Protein AF-A0A3Q9JKU3-F1 (afdb_monomer_lite)

Structure (mmCIF, N/CA/C/O backbone):
data_AF-A0A3Q9JKU3-F1
#
_entry.id   AF-A0A3Q9JKU3-F1
#
loop_
_atom_site.group_PDB
_atom_site.id
_atom_site.type_symbol
_atom_site.label_atom_id
_atom_site.label_alt_id
_atom_site.label_comp_id
_atom_site.label_asym_id
_atom_site.label_entity_id
_atom_site.label_seq_id
_atom_site.pdbx_PDB_ins_code
_atom_site.Cartn_x
_atom_site.Cartn_y
_atom_site.Cartn_z
_atom_site.occupancy
_atom_site.B_iso_or_equiv
_atom_site.auth_seq_id
_atom_site.auth_comp_id
_atom_site.auth_asym_id
_atom_site.auth_atom_id
_atom_site.pdbx_PDB_model_num
ATOM 1 N N . MET A 1 1 ? 17.609 -20.397 38.110 1.00 30.58 1 MET A N 1
ATOM 2 C CA . MET A 1 1 ? 17.692 -21.035 36.778 1.00 30.58 1 MET A CA 1
ATOM 3 C C . MET A 1 1 ? 17.263 -19.993 35.767 1.00 30.58 1 MET A C 1
ATOM 5 O O . MET A 1 1 ? 16.175 -19.460 35.922 1.00 30.58 1 MET A O 1
ATOM 9 N N . PHE A 1 2 ? 18.148 -19.610 34.848 1.00 27.59 2 PHE A N 1
ATOM 10 C CA . PHE A 1 2 ? 17.877 -18.566 33.860 1.00 27.59 2 PHE A CA 1
ATOM 11 C C . PHE A 1 2 ? 16.749 -19.018 32.924 1.00 27.59 2 PHE A C 1
ATOM 13 O O . PHE A 1 2 ? 16.854 -20.069 32.296 1.00 27.59 2 PHE A O 1
ATOM 20 N N . ASN A 1 3 ? 15.663 -18.245 32.876 1.00 34.12 3 ASN A N 1
ATOM 21 C CA . ASN A 1 3 ? 14.631 -18.395 31.858 1.00 34.12 3 ASN A CA 1
ATOM 22 C C . ASN A 1 3 ? 15.246 -18.028 30.503 1.00 34.12 3 ASN A C 1
ATOM 24 O O . ASN A 1 3 ? 15.846 -16.962 30.369 1.00 34.12 3 ASN A O 1
ATOM 28 N N . ASN A 1 4 ? 15.103 -18.912 29.514 1.00 36.69 4 ASN A N 1
ATOM 29 C CA . ASN A 1 4 ? 15.424 -18.619 28.119 1.00 36.69 4 ASN A CA 1
ATOM 30 C C . ASN A 1 4 ? 14.407 -17.605 27.581 1.00 36.69 4 ASN A C 1
ATOM 32 O O . ASN A 1 4 ? 13.416 -17.968 26.954 1.00 36.69 4 ASN A O 1
ATOM 36 N N . THR A 1 5 ? 14.642 -16.334 27.878 1.00 43.50 5 THR A N 1
ATOM 37 C CA . THR A 1 5 ? 13.949 -15.209 27.268 1.00 43.50 5 THR A CA 1
ATOM 38 C C . THR A 1 5 ? 14.733 -14.806 26.023 1.00 43.50 5 THR A C 1
ATOM 40 O O . THR A 1 5 ? 15.776 -14.161 26.129 1.00 43.50 5 THR A O 1
ATOM 43 N N . SER A 1 6 ? 14.254 -15.179 24.840 1.00 46.56 6 SER A N 1
ATOM 44 C CA . SER A 1 6 ? 14.758 -14.594 23.597 1.00 46.56 6 SER A CA 1
ATOM 45 C C . SER A 1 6 ? 14.156 -13.198 23.461 1.00 46.56 6 SER A C 1
ATOM 47 O O . SER A 1 6 ? 12.953 -13.056 23.263 1.00 46.56 6 SER A O 1
ATOM 49 N N . VAL A 1 7 ? 14.981 -12.163 23.623 1.00 47.22 7 VAL A N 1
ATOM 50 C CA . VAL A 1 7 ? 14.608 -10.780 23.312 1.00 47.22 7 VAL A CA 1
ATOM 51 C C . VAL A 1 7 ? 15.251 -10.439 21.979 1.00 47.22 7 VAL A C 1
ATOM 53 O O . VAL A 1 7 ? 16.469 -10.266 21.912 1.00 47.22 7 VAL A O 1
ATOM 56 N N . LEU A 1 8 ? 14.451 -10.361 20.916 1.00 47.06 8 LEU A N 1
ATOM 57 C CA . LEU A 1 8 ? 14.923 -9.783 19.663 1.00 47.06 8 LEU A CA 1
ATOM 58 C C . LEU A 1 8 ? 14.717 -8.271 19.743 1.00 47.06 8 LEU A C 1
ATOM 60 O O . LEU A 1 8 ? 13.589 -7.796 19.892 1.00 47.06 8 LEU A O 1
ATOM 64 N N . LEU A 1 9 ? 15.826 -7.536 19.687 1.00 46.78 9 LEU A N 1
ATOM 65 C CA . LEU A 1 9 ? 15.836 -6.083 19.629 1.00 46.78 9 LEU A CA 1
ATOM 66 C C . LEU A 1 9 ? 16.013 -5.665 18.174 1.00 46.78 9 LEU A C 1
ATOM 68 O O . LEU A 1 9 ? 17.103 -5.806 17.620 1.00 46.78 9 LEU A O 1
ATOM 72 N N . LEU A 1 10 ? 14.958 -5.130 17.572 1.00 55.28 10 LEU A N 1
ATOM 73 C CA . LEU A 1 10 ? 15.054 -4.473 16.274 1.00 55.28 10 LEU A CA 1
ATOM 74 C C . LEU A 1 10 ? 14.907 -2.972 16.504 1.00 55.28 10 LEU A C 1
ATOM 76 O O . LEU A 1 10 ? 13.867 -2.500 16.961 1.00 55.28 10 LEU A O 1
ATOM 80 N N . SER A 1 11 ? 15.974 -2.218 16.249 1.00 47.31 11 SER A N 1
ATOM 81 C CA . SER A 1 11 ? 15.947 -0.761 16.308 1.00 47.31 11 SER A CA 1
ATOM 82 C C . SER A 1 11 ? 15.933 -0.194 14.895 1.00 47.31 11 SER A C 1
ATOM 84 O O . SER A 1 11 ? 16.812 -0.458 14.078 1.00 47.31 11 SER A O 1
ATOM 86 N N . PHE A 1 12 ? 14.917 0.612 14.616 1.00 59.00 12 PHE A N 1
ATOM 87 C CA . PHE A 1 12 ? 14.743 1.306 13.354 1.00 59.00 12 PHE A CA 1
ATOM 88 C C . PHE A 1 12 ? 14.827 2.803 13.603 1.00 59.00 12 PHE A C 1
ATOM 90 O O . PHE A 1 12 ? 14.150 3.361 14.471 1.00 59.00 12 PHE A O 1
ATOM 97 N N . ARG A 1 13 ? 15.686 3.481 12.847 1.00 49.84 13 ARG A N 1
ATOM 98 C CA . ARG A 1 13 ? 15.764 4.936 12.889 1.00 49.84 13 ARG A CA 1
ATOM 99 C C . ARG A 1 13 ? 14.718 5.495 11.929 1.00 49.84 13 ARG A C 1
ATOM 101 O O . ARG A 1 13 ? 14.923 5.456 10.729 1.00 49.84 13 ARG A O 1
ATOM 108 N N . TYR A 1 14 ? 13.629 6.013 12.487 1.00 50.50 14 TYR A N 1
ATOM 109 C CA . TYR A 1 14 ? 12.498 6.579 11.751 1.00 50.50 14 TYR A CA 1
ATOM 110 C C . TYR A 1 14 ? 12.814 7.938 11.114 1.00 50.50 14 TYR A C 1
ATOM 112 O O . TYR A 1 14 ? 12.297 8.287 10.066 1.00 50.50 14 TYR A O 1
ATOM 120 N N . SER A 1 15 ? 13.619 8.762 11.788 1.00 50.97 15 SER A N 1
ATOM 121 C CA . SER A 1 15 ? 14.123 10.025 11.240 1.00 50.97 15 SER A CA 1
ATOM 122 C C . SER A 1 15 ? 15.391 10.447 11.982 1.00 50.97 15 SER A C 1
ATOM 124 O O . SER A 1 15 ? 15.874 9.744 12.877 1.00 50.97 15 SER A O 1
ATOM 126 N N . LYS A 1 16 ? 15.930 11.646 11.697 1.00 58.94 16 LYS A N 1
ATOM 127 C CA . LYS A 1 16 ? 17.030 12.219 12.501 1.00 58.94 16 LYS A CA 1
ATOM 128 C C . LYS A 1 16 ? 16.742 12.168 14.007 1.00 58.94 16 LYS A C 1
ATOM 130 O O . LYS A 1 16 ? 17.687 11.988 14.773 1.00 58.94 16 LYS A O 1
ATOM 135 N N . ASN A 1 17 ? 15.464 12.263 14.382 1.00 54.47 17 ASN A N 1
ATOM 136 C CA . ASN A 1 17 ? 15.004 12.565 15.729 1.00 54.47 17 ASN A CA 1
ATOM 137 C C . ASN A 1 17 ? 14.038 11.527 16.324 1.00 54.47 17 ASN A C 1
ATOM 139 O O . ASN A 1 17 ? 13.620 11.707 17.461 1.00 54.47 17 ASN A O 1
ATOM 143 N N . LEU A 1 18 ? 13.650 10.474 15.603 1.00 49.00 18 LEU A N 1
ATOM 144 C CA . LEU A 1 18 ? 12.759 9.425 16.116 1.00 49.00 18 LEU A CA 1
ATOM 145 C C . LEU A 1 18 ? 13.405 8.060 15.871 1.00 49.00 18 LEU A C 1
ATOM 147 O O . LEU A 1 18 ? 13.869 7.782 14.766 1.00 4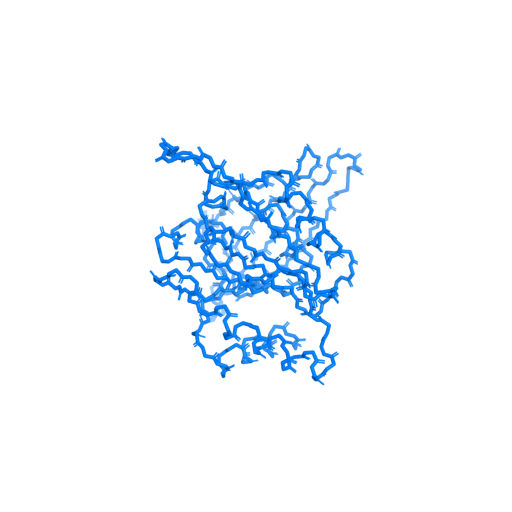9.00 18 LEU A O 1
ATOM 151 N N . VAL A 1 19 ? 13.446 7.223 16.904 1.00 57.12 19 VAL A N 1
ATOM 152 C CA . VAL A 1 19 ? 13.852 5.815 16.808 1.00 57.12 19 VAL A CA 1
ATOM 153 C C . VAL A 1 19 ? 12.694 4.969 17.306 1.00 57.12 19 VAL A C 1
ATOM 155 O O . VAL A 1 19 ? 12.181 5.208 18.398 1.00 57.12 19 VAL A O 1
ATOM 158 N N . ILE A 1 20 ? 12.289 3.992 16.504 1.00 56.75 20 ILE A N 1
ATOM 159 C CA . ILE A 1 20 ? 11.329 2.967 16.891 1.00 56.75 20 ILE A CA 1
ATOM 160 C C . ILE A 1 20 ? 12.136 1.736 17.285 1.00 56.75 20 ILE A C 1
ATOM 162 O O . ILE A 1 20 ? 12.949 1.231 16.516 1.00 56.75 20 ILE A O 1
ATOM 166 N N . ILE A 1 21 ? 11.946 1.279 18.512 1.00 56.84 21 ILE A N 1
ATOM 167 C CA . ILE A 1 21 ? 12.570 0.083 19.052 1.00 56.84 21 ILE A CA 1
ATOM 168 C C . ILE A 1 21 ? 11.465 -0.946 19.248 1.00 56.84 21 ILE A C 1
ATOM 170 O O . ILE A 1 21 ? 10.587 -0.769 20.093 1.00 56.84 21 ILE A O 1
ATOM 174 N N . LEU A 1 22 ? 11.511 -2.019 18.468 1.00 54.19 22 LEU A N 1
ATOM 175 C CA . LEU A 1 22 ? 10.676 -3.190 18.678 1.00 54.19 22 LEU A CA 1
ATOM 176 C C . LEU A 1 22 ? 11.380 -4.129 19.655 1.00 54.19 22 LEU A C 1
ATOM 178 O O . LEU A 1 22 ? 12.480 -4.622 19.394 1.00 54.19 22 LEU A O 1
ATOM 182 N N . PHE A 1 23 ? 10.721 -4.370 20.785 1.00 57.28 23 PHE A N 1
ATOM 183 C CA . PHE A 1 23 ? 11.047 -5.444 21.708 1.00 57.28 23 PHE A CA 1
ATOM 184 C C . PHE A 1 23 ? 10.067 -6.586 21.476 1.00 57.28 23 PHE A C 1
ATOM 186 O O . PHE A 1 23 ? 8.900 -6.502 21.859 1.00 57.28 23 PHE A O 1
ATOM 193 N N . ILE A 1 24 ? 10.548 -7.672 20.879 1.00 53.91 24 ILE A N 1
ATOM 194 C CA . ILE A 1 24 ? 9.777 -8.911 20.805 1.00 53.91 24 ILE A CA 1
ATOM 195 C C . ILE A 1 24 ? 10.095 -9.706 22.069 1.00 53.91 24 ILE A C 1
ATOM 197 O O . ILE A 1 24 ? 11.243 -10.105 22.280 1.00 53.91 24 ILE A O 1
ATOM 201 N N . HIS A 1 25 ? 9.096 -9.888 22.934 1.00 49.97 25 HIS A N 1
ATOM 202 C CA . HIS A 1 25 ? 9.242 -10.634 24.176 1.00 49.97 25 HIS A CA 1
ATOM 203 C C . HIS A 1 25 ? 8.370 -11.891 24.132 1.00 49.97 25 HIS A C 1
ATOM 205 O O . HIS A 1 25 ? 7.148 -11.836 24.274 1.00 49.97 25 HIS A O 1
ATOM 211 N N . GLN A 1 26 ? 9.010 -13.045 23.945 1.00 46.94 26 GLN A N 1
ATOM 212 C CA . GLN A 1 26 ? 8.343 -14.337 24.064 1.00 46.94 26 GLN A CA 1
ATOM 213 C C . GLN A 1 26 ? 8.277 -14.723 25.548 1.00 46.94 26 GLN A C 1
ATOM 215 O O . GLN A 1 26 ? 9.259 -15.191 26.129 1.00 46.94 26 GLN A O 1
ATOM 220 N N . LEU A 1 27 ? 7.125 -14.492 26.185 1.00 44.31 27 LEU A N 1
ATOM 221 C CA . LEU A 1 27 ? 6.851 -15.024 27.518 1.00 44.31 27 LEU A CA 1
ATOM 222 C C . LEU A 1 27 ? 6.457 -16.493 27.373 1.00 44.31 27 LEU A C 1
ATOM 224 O O . LEU A 1 27 ? 5.319 -16.803 27.046 1.00 44.31 27 LEU A O 1
ATOM 228 N N . ASN A 1 28 ? 7.386 -17.410 27.644 1.00 42.53 28 ASN A N 1
ATOM 229 C CA . ASN A 1 28 ? 7.036 -18.814 27.870 1.00 42.53 28 ASN A CA 1
ATOM 230 C C . ASN A 1 28 ? 6.301 -18.935 29.217 1.00 42.53 28 ASN A C 1
ATOM 232 O O . ASN A 1 28 ? 6.910 -19.266 30.238 1.00 42.53 28 ASN A O 1
ATOM 236 N N . ASN A 1 29 ? 5.000 -18.647 29.238 1.00 43.75 29 ASN A N 1
ATOM 237 C CA . ASN A 1 29 ? 4.147 -18.991 30.369 1.00 43.75 29 ASN A CA 1
ATOM 238 C C . ASN A 1 29 ? 3.836 -20.489 30.294 1.00 43.75 29 ASN A C 1
ATOM 240 O O . ASN A 1 29 ? 3.150 -20.943 29.389 1.00 43.75 29 ASN A O 1
ATOM 244 N N . ARG A 1 30 ? 4.359 -21.266 31.248 1.00 45.78 30 ARG A N 1
ATOM 245 C CA . ARG A 1 30 ? 4.201 -22.733 31.292 1.00 45.78 30 ARG A CA 1
ATOM 246 C C . ARG A 1 30 ? 2.774 -23.221 31.584 1.00 45.78 30 ARG A C 1
ATOM 248 O O . ARG A 1 30 ? 2.563 -24.425 31.530 1.00 45.78 30 ARG A O 1
ATOM 255 N N . ASP A 1 31 ? 1.825 -22.323 31.849 1.00 43.78 31 ASP A N 1
ATOM 256 C CA . ASP A 1 31 ? 0.490 -22.683 32.351 1.00 43.78 31 ASP A CA 1
ATOM 257 C C . ASP A 1 31 ? -0.677 -22.284 31.425 1.00 43.78 31 ASP A C 1
ATOM 259 O O . ASP A 1 31 ? -1.837 -22.352 31.825 1.00 43.78 31 ASP A O 1
ATOM 263 N N . GLN A 1 32 ? -0.410 -21.914 30.171 1.00 46.22 32 GLN A N 1
ATOM 264 C CA . GLN A 1 32 ? -1.444 -21.765 29.143 1.00 46.22 32 GLN A CA 1
ATOM 265 C C . GLN A 1 32 ? -0.948 -22.392 27.841 1.00 46.22 32 GLN A C 1
ATOM 267 O O . GLN A 1 32 ? 0.151 -22.085 27.394 1.00 46.22 32 GLN A O 1
ATOM 272 N N . ASP A 1 33 ? -1.784 -23.219 27.211 1.00 43.75 33 ASP A N 1
ATOM 273 C CA . ASP A 1 33 ? -1.612 -23.809 25.865 1.00 43.75 33 ASP A CA 1
ATOM 274 C C . ASP A 1 33 ? -1.484 -22.761 24.729 1.00 43.75 33 ASP A C 1
ATOM 276 O O . ASP A 1 33 ? -1.628 -23.073 23.549 1.00 43.75 33 ASP A O 1
ATOM 280 N N . ASN A 1 34 ? -1.215 -21.499 25.066 1.00 44.62 34 ASN A N 1
ATOM 281 C CA . ASN A 1 34 ? -1.158 -20.374 24.156 1.00 44.62 34 ASN A CA 1
ATOM 282 C C . ASN A 1 34 ? 0.241 -19.750 24.218 1.00 44.62 34 ASN A C 1
ATOM 284 O O . ASN A 1 34 ? 0.614 -19.111 25.203 1.00 44.62 34 ASN A O 1
ATOM 288 N N . ASN A 1 35 ? 1.013 -19.922 23.143 1.00 48.78 35 ASN A N 1
ATOM 289 C CA . ASN A 1 35 ? 2.256 -19.187 22.895 1.00 48.78 35 ASN A CA 1
ATOM 290 C C . ASN A 1 35 ? 1.936 -17.716 22.563 1.00 48.78 35 ASN A C 1
ATOM 292 O O . ASN A 1 35 ? 2.206 -17.252 21.459 1.00 48.78 35 ASN A O 1
ATOM 296 N N . ASP A 1 36 ? 1.333 -16.983 23.499 1.00 49.50 36 ASP A N 1
ATOM 297 C CA . ASP A 1 36 ? 1.024 -15.567 23.323 1.00 49.50 36 ASP A CA 1
ATOM 298 C C . ASP A 1 36 ? 2.329 -14.757 23.384 1.00 49.50 36 ASP A C 1
ATOM 300 O O . ASP A 1 36 ? 2.894 -14.497 24.451 1.00 49.50 36 ASP A O 1
ATOM 304 N N . VAL A 1 37 ? 2.841 -14.365 22.217 1.00 55.25 37 VAL A N 1
ATOM 305 C CA . VAL A 1 37 ? 3.993 -13.466 22.121 1.00 55.25 37 VAL A CA 1
ATOM 306 C C . VAL A 1 37 ? 3.474 -12.033 22.249 1.00 55.25 37 VAL A C 1
ATOM 308 O O . VAL A 1 37 ? 2.557 -11.623 21.544 1.00 55.25 37 VAL A O 1
ATOM 311 N N . ASN A 1 38 ? 4.054 -11.250 23.159 1.00 55.31 38 ASN A N 1
ATOM 312 C CA . ASN A 1 38 ? 3.737 -9.830 23.300 1.00 55.31 38 ASN A CA 1
ATOM 313 C C . ASN A 1 38 ? 4.884 -9.010 22.705 1.00 55.31 38 ASN A C 1
ATOM 315 O O . ASN A 1 38 ? 6.050 -9.173 23.077 1.00 55.31 38 ASN A O 1
ATOM 319 N N . ILE A 1 39 ? 4.555 -8.114 21.783 1.00 56.66 39 ILE A N 1
ATOM 320 C CA . ILE A 1 39 ? 5.491 -7.172 21.181 1.00 56.66 39 ILE A CA 1
ATOM 321 C C . ILE A 1 39 ? 5.301 -5.828 21.855 1.00 56.66 39 ILE A C 1
ATOM 323 O O . ILE A 1 39 ? 4.221 -5.250 21.850 1.00 56.66 39 ILE A O 1
ATOM 327 N N . MET A 1 40 ? 6.366 -5.301 22.434 1.00 52.59 40 MET A N 1
ATOM 328 C CA . MET A 1 40 ? 6.381 -3.942 22.944 1.00 52.59 40 MET A CA 1
ATOM 329 C C . MET A 1 40 ? 7.057 -3.053 21.904 1.00 52.59 40 MET A C 1
ATOM 331 O O . MET A 1 40 ? 8.264 -3.149 21.680 1.00 52.59 40 MET A O 1
ATOM 335 N N . ILE A 1 41 ? 6.282 -2.175 21.271 1.00 56.94 41 ILE A N 1
ATOM 336 C CA . ILE A 1 41 ? 6.822 -1.134 20.398 1.00 56.94 41 ILE A CA 1
ATOM 337 C C . ILE A 1 41 ? 7.112 0.090 21.261 1.00 56.94 41 ILE A C 1
ATOM 339 O O . ILE A 1 41 ? 6.217 0.616 21.924 1.00 56.94 41 ILE A O 1
ATOM 343 N N . ILE A 1 42 ? 8.361 0.552 21.255 1.00 55.50 42 ILE A N 1
ATOM 344 C CA . ILE A 1 42 ? 8.797 1.781 21.920 1.00 55.50 42 ILE A CA 1
ATOM 345 C C . ILE A 1 42 ? 9.198 2.794 20.848 1.00 55.50 42 ILE A C 1
ATOM 347 O O . ILE A 1 42 ? 10.221 2.642 20.189 1.00 55.50 42 ILE A O 1
ATOM 351 N N . ALA A 1 43 ? 8.432 3.870 20.704 1.00 53.94 43 ALA A N 1
ATOM 352 C CA . ALA A 1 43 ? 8.798 5.019 19.886 1.00 53.94 43 ALA A CA 1
ATOM 353 C C . ALA A 1 43 ? 9.461 6.096 20.764 1.00 53.94 43 ALA A C 1
ATOM 355 O O . ALA A 1 43 ? 8.843 6.651 21.679 1.00 53.94 43 ALA A O 1
ATOM 356 N N . ILE A 1 44 ? 10.728 6.410 20.483 1.00 54.34 44 ILE A N 1
ATOM 357 C CA . ILE A 1 44 ? 11.536 7.389 21.224 1.00 54.34 44 ILE A CA 1
ATOM 358 C C . ILE A 1 44 ? 11.794 8.614 20.351 1.00 54.34 44 ILE A C 1
ATOM 360 O O . ILE A 1 44 ? 12.622 8.571 19.438 1.00 54.34 44 ILE A O 1
ATOM 364 N N . ASN A 1 45 ? 11.111 9.724 20.646 1.00 51.66 45 ASN A N 1
ATOM 365 C CA . ASN A 1 45 ? 11.357 11.006 19.989 1.00 51.66 45 ASN A CA 1
ATOM 366 C C . ASN A 1 45 ? 12.424 11.805 20.759 1.00 51.66 45 ASN A C 1
ATOM 368 O O . ASN A 1 45 ? 12.164 12.314 21.849 1.00 51.66 45 ASN A O 1
ATOM 372 N N . PHE A 1 46 ? 13.611 11.942 20.172 1.00 53.31 46 PHE A N 1
ATOM 373 C CA . PHE A 1 46 ? 14.784 12.610 20.739 1.00 53.31 46 PHE A CA 1
ATOM 374 C C . PHE A 1 46 ? 14.711 14.143 20.725 1.00 53.31 46 PHE A C 1
ATOM 376 O O . PHE A 1 46 ? 15.501 14.773 21.419 1.00 53.31 46 PHE A O 1
ATOM 383 N N . VAL A 1 47 ? 13.783 14.760 19.982 1.00 54.00 47 VAL A N 1
ATOM 384 C CA . VAL A 1 47 ? 13.607 16.230 19.991 1.00 54.00 47 VAL A CA 1
ATOM 385 C C . VAL A 1 47 ? 12.707 16.687 21.128 1.00 54.00 47 VAL A C 1
ATOM 387 O O . VAL A 1 47 ? 12.979 17.706 21.751 1.00 54.00 47 VAL A O 1
ATOM 390 N N . ASN A 1 48 ? 11.657 15.923 21.423 1.00 50.28 48 ASN A N 1
ATOM 391 C CA . ASN A 1 48 ? 10.684 16.287 22.454 1.00 50.28 48 ASN A CA 1
ATOM 392 C C . ASN A 1 48 ? 10.827 15.466 23.745 1.00 50.28 48 ASN A C 1
ATOM 394 O O . ASN A 1 48 ? 9.986 15.591 24.634 1.00 50.28 48 ASN A O 1
ATOM 398 N N . THR A 1 49 ? 11.837 14.590 23.827 1.00 52.97 49 THR A N 1
ATOM 399 C CA . THR A 1 49 ? 12.114 13.680 24.960 1.00 52.97 49 THR A CA 1
ATOM 400 C C . THR A 1 49 ? 10.898 12.845 25.387 1.00 52.97 49 THR A C 1
ATOM 402 O O . THR A 1 49 ? 10.806 12.377 26.521 1.00 52.97 49 THR A O 1
ATOM 405 N N . LYS A 1 50 ? 9.928 12.661 24.482 1.00 49.56 50 LYS A N 1
ATOM 406 C CA . LYS A 1 50 ? 8.721 11.872 24.729 1.00 49.56 50 LYS A CA 1
ATOM 407 C C . LYS A 1 50 ? 8.971 10.443 24.275 1.00 49.56 50 LYS A C 1
ATOM 409 O O . LYS A 1 50 ? 9.194 10.193 23.091 1.00 49.56 50 LYS A O 1
ATOM 414 N N . VAL A 1 51 ? 8.886 9.522 25.227 1.00 49.97 51 VAL A N 1
ATOM 415 C CA . VAL A 1 51 ? 8.803 8.086 24.968 1.00 49.97 51 VAL A CA 1
ATOM 416 C C . VAL A 1 51 ? 7.326 7.714 24.934 1.00 49.97 51 VAL A C 1
ATOM 418 O O . VAL A 1 51 ? 6.598 7.966 25.894 1.00 49.97 51 VAL A O 1
ATOM 421 N N . ARG A 1 52 ? 6.876 7.135 23.823 1.00 55.84 52 ARG A N 1
ATOM 422 C CA . ARG A 1 52 ? 5.594 6.433 23.744 1.00 55.84 52 ARG A CA 1
ATOM 423 C C . ARG A 1 52 ? 5.892 4.951 23.607 1.00 55.84 52 ARG A C 1
ATOM 425 O O . ARG A 1 52 ? 6.770 4.575 22.840 1.00 55.84 52 ARG A O 1
ATOM 432 N N . TYR A 1 53 ? 5.176 4.120 24.346 1.00 51.06 53 TYR A N 1
ATOM 433 C CA . TYR A 1 53 ? 5.254 2.677 24.184 1.00 51.06 53 TYR A CA 1
ATOM 434 C C . TYR A 1 53 ? 3.849 2.091 24.146 1.00 51.06 53 TYR A C 1
ATOM 436 O O . TYR A 1 53 ? 2.929 2.622 24.774 1.00 51.06 53 TYR A O 1
ATOM 444 N N . ARG A 1 54 ? 3.687 1.008 23.391 1.00 57.91 54 ARG A N 1
ATOM 445 C CA . ARG A 1 54 ? 2.448 0.236 23.309 1.00 57.91 54 ARG A CA 1
ATOM 446 C C . ARG A 1 54 ? 2.796 -1.249 23.271 1.00 57.91 54 ARG A C 1
ATOM 448 O O . ARG A 1 54 ? 3.735 -1.651 22.588 1.00 57.91 54 ARG A O 1
ATOM 455 N N . PHE A 1 55 ? 2.040 -2.043 24.021 1.00 51.09 55 PHE A N 1
ATOM 456 C CA . PHE A 1 55 ? 2.051 -3.496 23.895 1.00 51.09 55 PHE A CA 1
ATOM 457 C C . PHE A 1 55 ? 1.063 -3.884 22.795 1.00 51.09 55 PHE A C 1
ATOM 459 O O . PHE A 1 55 ? -0.108 -3.520 22.866 1.00 51.09 55 PHE A O 1
ATOM 466 N N . MET A 1 56 ? 1.552 -4.581 21.780 1.00 52.66 56 MET A N 1
ATOM 467 C CA . MET A 1 56 ? 0.779 -5.223 20.727 1.00 52.66 56 MET A CA 1
ATOM 468 C C . MET A 1 56 ? 0.916 -6.731 20.905 1.00 52.66 56 MET A C 1
ATOM 470 O O . MET A 1 56 ? 1.983 -7.229 21.269 1.00 52.66 56 MET A O 1
ATOM 474 N N . LYS A 1 57 ? -0.159 -7.474 20.659 1.00 51.00 57 LYS A N 1
ATOM 475 C CA . LYS A 1 57 ? -0.049 -8.926 20.545 1.00 51.00 57 LYS A CA 1
ATOM 476 C C . LYS A 1 57 ? 0.754 -9.222 19.275 1.00 51.00 57 LYS A C 1
ATOM 478 O O . LYS A 1 57 ? 0.496 -8.595 18.251 1.00 51.00 57 LYS A O 1
ATOM 483 N N . ALA A 1 58 ? 1.736 -10.118 19.333 1.00 51.62 58 ALA A N 1
ATOM 484 C CA . ALA A 1 58 ? 2.595 -10.416 18.183 1.00 51.62 58 ALA A CA 1
ATOM 485 C C . ALA A 1 58 ? 1.814 -10.900 16.965 1.00 51.62 58 ALA A C 1
ATOM 487 O O . ALA A 1 58 ? 2.273 -10.765 15.840 1.00 51.62 58 ALA A O 1
ATOM 488 N N . ASP A 1 59 ? 0.632 -11.448 17.207 1.00 54.16 59 ASP A N 1
ATOM 489 C CA . ASP A 1 59 ? -0.155 -12.124 16.196 1.00 54.16 59 ASP A CA 1
ATOM 490 C C . ASP A 1 59 ? -0.763 -11.156 15.167 1.00 54.16 59 ASP A C 1
ATOM 492 O O . ASP A 1 59 ? -1.176 -11.620 14.112 1.00 54.16 59 ASP A O 1
ATOM 496 N N . ASN A 1 60 ? -0.817 -9.842 15.439 1.00 55.91 60 ASN A N 1
ATOM 497 C CA . ASN A 1 60 ? -1.432 -8.859 14.542 1.00 55.91 60 ASN A CA 1
ATOM 498 C C . ASN A 1 60 ? -0.681 -7.514 14.582 1.00 55.91 60 ASN A C 1
ATOM 500 O O . ASN A 1 60 ? -1.000 -6.639 15.389 1.00 55.91 60 ASN A O 1
ATOM 504 N N . ILE A 1 61 ? 0.269 -7.307 13.667 1.00 73.62 61 ILE A N 1
ATOM 505 C CA . ILE A 1 61 ? 0.428 -5.961 13.100 1.00 73.62 61 ILE A CA 1
ATOM 506 C C . ILE A 1 61 ? -0.615 -5.821 11.992 1.00 73.62 61 ILE A C 1
ATOM 508 O O . ILE A 1 61 ? -0.819 -6.762 11.225 1.00 73.62 61 ILE A O 1
ATOM 512 N N . ASN A 1 62 ? -1.285 -4.671 11.898 1.00 89.62 62 ASN A N 1
ATOM 513 C CA . ASN A 1 62 ? -2.281 -4.414 10.853 1.00 89.62 62 ASN A CA 1
ATOM 514 C C . ASN A 1 62 ? -1.583 -4.149 9.505 1.00 89.62 62 ASN A C 1
ATOM 516 O O . ASN A 1 62 ? -1.700 -3.080 8.918 1.00 89.62 62 ASN A O 1
ATOM 520 N N . LEU A 1 63 ? -0.793 -5.112 9.036 1.00 92.38 63 LEU A N 1
ATOM 521 C CA . LEU A 1 63 ? 0.002 -5.046 7.822 1.00 92.38 63 LEU A CA 1
ATOM 522 C C . LEU A 1 63 ? -0.190 -6.337 7.035 1.00 92.38 63 LEU A C 1
ATOM 524 O O . LEU A 1 63 ? 0.099 -7.421 7.541 1.00 92.38 63 LEU A O 1
ATOM 528 N N . ALA A 1 64 ? -0.617 -6.206 5.786 1.00 95.31 64 ALA A N 1
ATOM 529 C CA . ALA A 1 64 ? -0.665 -7.306 4.840 1.00 95.31 64 ALA A CA 1
ATOM 530 C C . ALA A 1 64 ? 0.129 -7.009 3.575 1.00 95.31 64 ALA A C 1
ATOM 532 O O . ALA A 1 64 ? 0.294 -5.859 3.158 1.00 95.31 64 ALA A O 1
ATOM 533 N N . THR A 1 65 ? 0.567 -8.080 2.926 1.00 95.94 65 THR A N 1
ATOM 534 C CA . THR A 1 65 ? 1.094 -8.034 1.568 1.00 95.94 65 THR A CA 1
ATOM 535 C C . THR A 1 65 ? 0.481 -9.126 0.706 1.00 95.94 65 THR A C 1
ATOM 537 O O . THR A 1 65 ? 0.165 -10.212 1.188 1.00 95.94 65 THR A O 1
ATOM 540 N N . ILE A 1 66 ? 0.357 -8.850 -0.588 1.00 96.06 66 ILE A N 1
ATOM 541 C CA . ILE A 1 66 ? 0.202 -9.889 -1.605 1.00 96.06 66 ILE A CA 1
ATOM 542 C C . ILE A 1 66 ? 1.577 -10.156 -2.220 1.00 96.06 66 ILE A C 1
ATOM 544 O O . ILE A 1 66 ? 2.235 -9.236 -2.722 1.00 96.06 66 ILE A O 1
ATOM 548 N N . ILE A 1 67 ? 1.980 -11.426 -2.242 1.00 94.38 67 ILE A N 1
ATOM 549 C CA . ILE A 1 67 ? 3.196 -11.854 -2.934 1.00 94.38 67 ILE A CA 1
ATOM 550 C C . ILE A 1 67 ? 2.912 -12.023 -4.427 1.00 94.38 67 ILE A C 1
ATOM 552 O O . ILE A 1 67 ? 1.955 -12.690 -4.823 1.00 94.38 67 ILE A O 1
ATOM 556 N N . HIS A 1 68 ? 3.754 -11.423 -5.264 1.00 89.25 68 HIS A N 1
ATOM 557 C CA . HIS A 1 68 ? 3.638 -11.508 -6.717 1.00 89.25 68 HIS A CA 1
ATOM 558 C C . HIS A 1 68 ? 4.969 -11.900 -7.366 1.00 89.25 68 HIS A C 1
ATOM 560 O O . HIS A 1 68 ? 6.040 -11.670 -6.803 1.00 89.25 68 HIS A O 1
ATOM 566 N N . THR A 1 69 ? 4.902 -12.473 -8.566 1.00 85.31 69 THR A N 1
ATOM 567 C CA . THR A 1 69 ? 6.084 -12.973 -9.299 1.00 85.31 69 THR A CA 1
ATOM 568 C C . THR A 1 69 ? 6.379 -12.169 -10.566 1.00 85.31 69 THR A C 1
ATOM 570 O O . THR A 1 69 ? 7.490 -12.201 -11.090 1.00 85.31 69 THR A O 1
ATOM 573 N N . GLY A 1 70 ? 5.394 -11.415 -11.058 1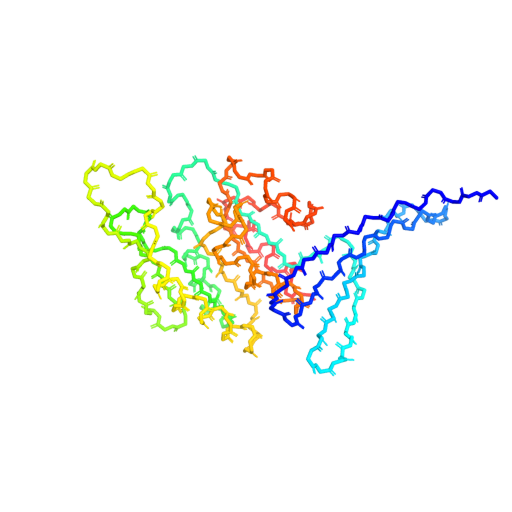.00 73.38 70 GLY A N 1
ATOM 574 C CA . GLY A 1 70 ? 5.461 -10.656 -12.302 1.00 73.38 70 GLY A CA 1
ATOM 575 C C . GLY A 1 70 ? 5.410 -9.140 -12.121 1.00 73.38 70 GLY A C 1
ATOM 576 O O . GLY A 1 70 ? 5.197 -8.599 -11.038 1.00 73.38 70 GLY A O 1
ATOM 577 N N . GLU A 1 71 ? 5.615 -8.429 -13.222 1.00 71.00 71 GLU A N 1
ATOM 578 C CA . GLU A 1 71 ? 5.612 -6.967 -13.279 1.00 71.00 71 GLU A CA 1
ATOM 579 C C . GLU A 1 71 ? 4.177 -6.424 -13.390 1.00 71.00 71 GLU A C 1
ATOM 581 O O . GLU A 1 71 ? 3.479 -6.734 -14.354 1.00 71.00 71 GLU A O 1
ATOM 586 N N . GLY A 1 72 ? 3.737 -5.589 -12.441 1.00 72.19 72 GLY A N 1
ATOM 587 C CA . GLY A 1 72 ? 2.393 -4.981 -12.463 1.00 72.19 72 GLY A CA 1
ATOM 588 C C . GLY A 1 72 ? 1.239 -5.939 -12.136 1.00 72.19 72 GLY A C 1
ATOM 589 O O . GLY A 1 72 ? 0.072 -5.590 -12.313 1.00 72.19 72 GLY A O 1
ATOM 590 N N . GLU A 1 73 ? 1.543 -7.146 -11.653 1.00 81.56 73 GLU A N 1
ATOM 591 C CA . GLU A 1 73 ? 0.524 -8.076 -11.168 1.00 81.56 73 GLU A CA 1
ATOM 592 C C . GLU A 1 73 ? -0.274 -7.447 -10.017 1.00 81.56 73 GLU A C 1
ATOM 594 O O . GLU A 1 73 ? 0.281 -6.753 -9.162 1.00 81.56 73 GLU A O 1
ATOM 599 N N . TYR A 1 74 ? -1.585 -7.693 -10.034 1.00 91.50 74 TYR A N 1
ATOM 600 C CA . TYR A 1 74 ? -2.560 -7.292 -9.012 1.00 91.50 74 TYR A CA 1
ATOM 601 C C . TYR A 1 74 ? -2.817 -5.786 -8.841 1.00 91.50 74 TYR A C 1
ATOM 603 O O . TYR A 1 74 ? -3.633 -5.417 -8.000 1.00 91.50 74 TYR A O 1
ATOM 611 N N . ASP A 1 75 ? -2.252 -4.913 -9.685 1.00 90.88 75 ASP A N 1
ATOM 612 C CA . ASP A 1 75 ? -2.592 -3.477 -9.677 1.00 90.88 75 ASP A CA 1
ATOM 613 C C . ASP A 1 75 ? -4.089 -3.235 -9.948 1.00 90.88 75 ASP A C 1
ATOM 615 O O . ASP A 1 75 ? -4.698 -2.352 -9.344 1.00 90.88 75 ASP A O 1
ATOM 619 N N . GLY A 1 76 ? -4.687 -4.031 -10.845 1.00 92.69 76 GLY A N 1
ATOM 620 C CA . GLY A 1 76 ? -6.131 -4.013 -11.109 1.00 92.69 76 GLY A CA 1
ATOM 621 C C . GLY A 1 76 ? -6.945 -4.519 -9.919 1.00 92.69 76 GLY A C 1
ATOM 622 O O . GLY A 1 76 ? -7.851 -3.830 -9.475 1.00 92.69 76 GLY A O 1
ATOM 623 N N . LEU A 1 77 ? -6.546 -5.653 -9.331 1.00 94.81 77 LEU A N 1
ATOM 624 C CA . LEU A 1 77 ? -7.205 -6.221 -8.150 1.00 94.81 77 LEU A CA 1
ATOM 625 C C . LEU A 1 77 ? -7.227 -5.233 -6.974 1.00 94.81 77 LEU A C 1
ATOM 627 O O . LEU A 1 77 ? -8.261 -5.060 -6.338 1.00 94.81 77 LEU A O 1
ATOM 631 N N . LEU A 1 78 ? -6.099 -4.572 -6.690 1.00 95.38 78 LEU A N 1
ATOM 632 C CA . LEU A 1 78 ? -6.043 -3.568 -5.629 1.00 95.38 78 LEU A CA 1
ATOM 633 C C . LEU A 1 78 ? -6.901 -2.342 -5.947 1.00 95.38 78 LEU A C 1
ATOM 635 O O . LEU A 1 78 ? -7.492 -1.773 -5.035 1.00 95.38 78 LEU A O 1
ATOM 639 N N . ARG A 1 79 ? -6.982 -1.927 -7.216 1.00 95.62 79 ARG A N 1
ATOM 640 C CA . ARG A 1 79 ? -7.859 -0.824 -7.624 1.00 95.62 79 ARG A CA 1
ATOM 641 C C . ARG A 1 79 ? -9.324 -1.174 -7.396 1.00 95.62 79 ARG A C 1
ATOM 643 O O . ARG A 1 79 ? -10.008 -0.403 -6.734 1.00 95.62 79 ARG A O 1
ATOM 650 N N . ASP A 1 80 ? -9.757 -2.338 -7.869 1.00 96.94 80 ASP A N 1
ATOM 651 C CA . ASP A 1 80 ? -11.132 -2.811 -7.708 1.00 96.94 80 ASP A CA 1
ATOM 652 C C . ASP A 1 80 ? -11.488 -2.923 -6.216 1.00 96.94 80 ASP A C 1
ATOM 654 O O . ASP A 1 80 ? -12.528 -2.439 -5.779 1.00 96.94 80 ASP A O 1
ATOM 658 N N . PHE A 1 81 ? -10.576 -3.464 -5.401 1.00 97.69 81 PHE A N 1
ATOM 659 C CA . PHE A 1 81 ? -10.743 -3.541 -3.950 1.00 97.69 81 PHE A CA 1
ATOM 660 C C . PHE A 1 81 ? -10.914 -2.160 -3.294 1.00 97.69 81 PHE A C 1
ATOM 662 O O . PHE A 1 81 ? -11.819 -1.964 -2.484 1.00 97.69 81 PHE A O 1
ATOM 669 N N . VAL A 1 82 ? -10.082 -1.180 -3.658 1.00 97.69 82 VAL A N 1
ATOM 670 C CA . VAL A 1 82 ? -10.191 0.194 -3.141 1.00 97.69 82 VAL A CA 1
ATOM 671 C C . VAL A 1 82 ? -11.497 0.858 -3.578 1.00 97.69 82 VAL A C 1
ATOM 673 O O . VAL A 1 82 ? -12.124 1.550 -2.776 1.00 97.69 82 VAL A O 1
ATOM 676 N N . GLU A 1 83 ? -11.914 0.670 -4.829 1.00 97.38 83 GLU A N 1
ATOM 677 C CA . GLU A 1 83 ? -13.168 1.220 -5.351 1.00 97.38 83 GLU A CA 1
ATOM 678 C C . GLU A 1 83 ? -14.386 0.649 -4.615 1.00 97.38 83 GLU A C 1
ATOM 680 O O . GLU A 1 83 ? -15.272 1.411 -4.223 1.00 97.38 83 GLU A O 1
ATOM 685 N N . GLU A 1 84 ? -14.395 -0.658 -4.349 1.00 97.69 84 GLU A N 1
ATOM 686 C CA . GLU A 1 84 ? -15.435 -1.327 -3.561 1.00 97.69 84 GLU A CA 1
ATOM 687 C C . GLU A 1 84 ? -15.503 -0.789 -2.127 1.00 97.69 84 GLU A C 1
ATOM 689 O O . GLU A 1 84 ? -16.567 -0.368 -1.678 1.00 97.69 84 GLU A O 1
ATOM 694 N N . LEU A 1 85 ? -14.367 -0.709 -1.426 1.00 97.88 85 LEU A N 1
ATOM 695 C CA . LEU A 1 85 ? -14.330 -0.176 -0.061 1.00 97.88 85 LEU A CA 1
ATOM 696 C C . LEU A 1 85 ? -14.814 1.280 0.008 1.00 97.88 85 LEU A C 1
ATOM 698 O O . LEU A 1 85 ? -15.578 1.644 0.905 1.00 97.88 85 LEU A O 1
ATOM 702 N N . LYS A 1 86 ? -14.410 2.122 -0.950 1.00 97.50 86 LYS A N 1
ATOM 703 C CA . LYS A 1 86 ? -14.869 3.519 -1.017 1.00 97.50 86 LYS A CA 1
ATOM 704 C C . LYS A 1 86 ? -16.373 3.609 -1.284 1.00 97.50 86 LYS A C 1
ATOM 706 O O . LYS A 1 86 ? -17.018 4.501 -0.733 1.00 97.50 86 LYS A O 1
ATOM 711 N N . ALA A 1 87 ? -16.937 2.707 -2.091 1.00 97.56 87 ALA A N 1
ATOM 712 C CA . ALA A 1 87 ? -18.382 2.631 -2.313 1.00 97.56 87 ALA A CA 1
ATOM 713 C C . ALA A 1 87 ? -19.147 2.275 -1.024 1.00 97.56 87 ALA A C 1
ATOM 715 O O . ALA A 1 87 ? -20.239 2.799 -0.803 1.00 97.56 87 ALA A O 1
ATOM 716 N N . ASP A 1 88 ? -18.531 1.490 -0.139 1.00 96.44 88 ASP A N 1
ATOM 717 C CA . ASP A 1 88 ? -19.057 1.134 1.186 1.00 96.44 88 ASP A CA 1
ATOM 718 C C . ASP A 1 88 ? -18.787 2.204 2.267 1.00 96.44 88 ASP A C 1
ATOM 720 O O . ASP A 1 88 ? -19.051 1.996 3.455 1.00 96.44 88 ASP A O 1
ATOM 724 N N . GLY A 1 89 ? -18.273 3.376 1.877 1.00 97.25 89 GLY A N 1
ATOM 725 C CA . GLY A 1 89 ? -18.023 4.506 2.774 1.00 97.25 89 GLY A CA 1
ATOM 726 C C . GLY A 1 89 ? -16.768 4.369 3.640 1.00 97.25 89 GLY A C 1
ATOM 727 O O . GLY A 1 89 ? -16.604 5.136 4.588 1.00 97.25 89 GLY A O 1
ATOM 728 N N . VAL A 1 90 ? -15.886 3.417 3.331 1.00 97.94 90 VAL A N 1
ATOM 729 C CA . VAL A 1 90 ? -14.590 3.258 4.002 1.00 97.94 90 VAL A CA 1
ATOM 730 C C . VAL A 1 90 ? -13.636 4.362 3.546 1.00 97.94 90 VAL A C 1
ATOM 732 O O . VAL A 1 90 ? -13.478 4.618 2.348 1.00 97.94 90 VAL A O 1
ATOM 735 N N . ASN A 1 91 ? -12.960 5.009 4.496 1.00 97.81 91 ASN A N 1
ATOM 736 C CA . ASN A 1 91 ? -11.919 5.985 4.200 1.00 97.81 91 ASN A CA 1
ATOM 737 C C . ASN A 1 91 ? -10.619 5.250 3.855 1.00 97.81 91 ASN A C 1
ATOM 739 O O . ASN A 1 91 ? -9.872 4.850 4.745 1.00 97.81 91 ASN A O 1
ATOM 743 N N . VAL A 1 92 ? -10.360 5.074 2.559 1.00 98.31 92 VAL A N 1
ATOM 744 C CA . VAL A 1 92 ? -9.120 4.479 2.044 1.00 98.31 92 VAL A CA 1
ATOM 745 C C . VAL A 1 92 ? -8.223 5.568 1.466 1.00 98.31 92 VAL A C 1
ATOM 747 O O . VAL A 1 92 ? -8.662 6.342 0.613 1.00 98.31 92 VAL A O 1
ATOM 750 N N . GLN A 1 93 ? -6.958 5.601 1.886 1.00 98.44 93 GLN A N 1
ATOM 751 C CA . GLN A 1 93 ? -5.955 6.547 1.386 1.00 98.44 93 GLN A CA 1
ATOM 752 C C . GLN A 1 93 ? -4.661 5.847 0.969 1.00 98.44 93 GLN A C 1
ATOM 754 O O . GLN A 1 93 ? -4.487 4.647 1.164 1.00 98.44 93 GLN A O 1
ATOM 759 N N . GLY A 1 94 ? -3.730 6.600 0.385 1.00 97.50 94 GLY A N 1
ATOM 760 C CA . GLY A 1 94 ? -2.413 6.104 -0.000 1.00 97.50 94 GLY A CA 1
ATOM 761 C C . GLY A 1 94 ? -2.189 6.134 -1.506 1.00 97.50 94 GLY A C 1
ATOM 762 O O . GLY A 1 94 ? -2.704 7.007 -2.204 1.00 97.50 94 GLY A O 1
ATOM 763 N N . LEU A 1 95 ? -1.369 5.207 -1.996 1.00 96.94 95 LEU A N 1
ATOM 764 C CA . LEU A 1 95 ? -0.801 5.236 -3.340 1.00 96.94 95 LEU A CA 1
ATOM 765 C C . LEU A 1 95 ? -1.036 3.916 -4.075 1.00 96.94 95 LEU A C 1
ATOM 767 O O . LEU A 1 95 ? -0.657 2.845 -3.595 1.00 96.94 95 LEU A O 1
ATOM 771 N N . LEU A 1 96 ? -1.581 4.011 -5.289 1.00 95.31 96 LEU A N 1
ATOM 772 C CA . LEU A 1 96 ? -1.737 2.886 -6.213 1.00 95.31 96 LEU A CA 1
ATOM 773 C C . LEU A 1 96 ? -0.905 3.079 -7.476 1.00 95.31 96 LEU A C 1
ATOM 775 O O . LEU A 1 96 ? -0.741 4.195 -7.966 1.00 95.31 96 LEU A O 1
ATOM 779 N N . THR A 1 97 ? -0.420 1.980 -8.054 1.00 92.00 97 THR A N 1
ATOM 780 C CA . THR A 1 97 ? 0.233 2.004 -9.365 1.00 92.00 97 THR A CA 1
ATOM 781 C C . THR A 1 97 ? -0.809 2.086 -10.484 1.00 92.00 97 THR A C 1
ATOM 783 O O . THR A 1 97 ? -1.760 1.305 -10.556 1.00 92.00 97 THR A O 1
ATOM 786 N N . LYS A 1 98 ? -0.628 3.056 -11.384 1.00 90.69 98 LYS A N 1
ATOM 787 C CA . LYS A 1 98 ? -1.371 3.169 -12.646 1.00 90.69 98 LYS A CA 1
ATOM 788 C C . LYS A 1 98 ? -0.616 2.505 -13.794 1.00 90.69 98 LYS A C 1
ATOM 790 O O . LYS A 1 98 ? -1.232 1.862 -14.639 1.00 90.69 98 LYS A O 1
ATOM 795 N N . HIS A 1 99 ? 0.704 2.677 -13.830 1.00 86.38 99 HIS A N 1
ATOM 796 C CA . HIS A 1 99 ? 1.571 2.121 -14.862 1.00 86.38 99 HIS A CA 1
ATOM 797 C C . HIS A 1 99 ? 2.900 1.687 -14.237 1.00 86.38 99 HIS A C 1
ATOM 799 O O . HIS A 1 99 ? 3.640 2.516 -13.714 1.00 86.38 99 HIS A O 1
ATOM 805 N N . TYR A 1 100 ? 3.186 0.385 -14.278 1.00 80.75 100 TYR A N 1
ATOM 806 C CA . TYR A 1 100 ? 4.364 -0.206 -13.633 1.00 80.75 100 TYR A CA 1
ATOM 807 C C . TYR A 1 100 ? 5.653 -0.084 -14.468 1.00 80.75 100 TYR A C 1
ATOM 809 O O . TYR A 1 100 ? 6.755 -0.182 -13.939 1.00 80.75 100 TYR A O 1
ATOM 817 N N . LYS A 1 101 ? 5.545 0.120 -15.786 1.00 82.06 101 LYS A N 1
ATOM 818 C CA . LYS A 1 101 ? 6.703 0.232 -16.695 1.00 82.06 101 LYS A CA 1
ATOM 819 C C . LYS A 1 101 ? 7.063 1.682 -16.943 1.00 82.06 101 LYS A C 1
ATOM 821 O O . LYS A 1 101 ? 6.274 2.555 -16.647 1.00 82.06 101 LYS A O 1
ATOM 826 N N . ASN A 1 102 ? 8.232 1.972 -17.506 1.00 79.56 102 ASN A N 1
ATOM 827 C CA . ASN A 1 102 ? 8.604 3.361 -17.781 1.00 79.56 102 ASN A CA 1
ATOM 828 C C . ASN A 1 102 ? 7.669 4.029 -18.818 1.00 79.56 102 ASN A C 1
ATOM 830 O O . ASN A 1 102 ? 7.464 3.452 -19.888 1.00 79.56 102 ASN A O 1
ATOM 834 N N . PRO A 1 103 ? 7.152 5.245 -18.546 1.00 85.25 103 PRO A N 1
ATOM 835 C CA . PRO A 1 103 ? 7.282 5.970 -17.280 1.00 85.25 103 PRO A CA 1
ATOM 836 C C . PRO A 1 103 ? 6.431 5.333 -16.170 1.00 85.25 103 PRO A C 1
ATOM 838 O O . PRO A 1 103 ? 5.249 5.076 -16.385 1.00 85.25 103 PRO A O 1
ATOM 841 N N . MET A 1 104 ? 7.014 5.083 -14.996 1.00 87.69 104 MET A N 1
ATOM 842 C CA . MET A 1 104 ? 6.290 4.543 -13.845 1.00 87.69 104 MET A CA 1
ATOM 843 C C . MET A 1 104 ? 5.388 5.623 -13.256 1.00 87.69 104 MET A C 1
ATOM 845 O O . MET A 1 104 ? 5.854 6.725 -12.949 1.00 87.69 104 MET A O 1
ATOM 849 N N . ILE A 1 105 ? 4.106 5.303 -13.094 1.00 91.06 105 ILE A N 1
ATOM 850 C CA . ILE A 1 105 ? 3.077 6.235 -12.630 1.00 91.06 105 ILE A CA 1
ATOM 851 C C . ILE A 1 105 ? 2.328 5.607 -11.466 1.00 91.06 105 ILE A C 1
ATOM 853 O O . ILE A 1 105 ? 1.765 4.517 -11.595 1.00 91.06 105 ILE A O 1
ATOM 857 N N . ILE A 1 106 ? 2.273 6.342 -10.362 1.00 93.56 106 ILE A N 1
ATOM 858 C CA . ILE A 1 106 ? 1.381 6.079 -9.234 1.00 93.56 106 ILE A CA 1
ATOM 859 C C . ILE A 1 106 ? 0.371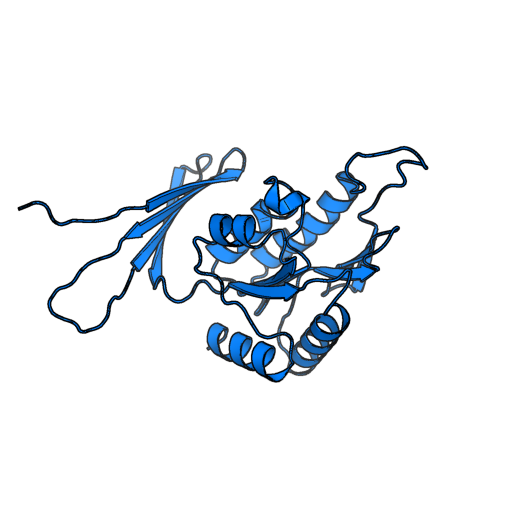 7.219 -9.107 1.00 93.56 106 ILE A C 1
ATOM 861 O O . ILE A 1 106 ? 0.550 8.273 -9.717 1.00 93.56 106 ILE A O 1
ATOM 865 N N . TYR A 1 107 ? -0.684 7.032 -8.327 1.00 95.00 107 TYR A N 1
ATOM 866 C CA . TYR A 1 107 ? -1.639 8.093 -8.032 1.00 95.00 107 TYR A CA 1
ATOM 867 C C . TYR A 1 107 ? -2.100 8.057 -6.578 1.00 95.00 107 TYR A C 1
ATOM 869 O O . TYR A 1 107 ? -2.143 6.995 -5.954 1.00 95.00 107 TYR A O 1
ATOM 877 N N . ASP A 1 108 ? -2.433 9.238 -6.063 1.00 96.25 108 ASP A N 1
ATOM 878 C CA . ASP A 1 108 ? -3.085 9.420 -4.768 1.00 96.25 108 ASP A CA 1
ATOM 879 C C . ASP A 1 108 ? -4.544 8.949 -4.846 1.00 96.25 108 ASP A C 1
ATOM 881 O O . ASP A 1 108 ? -5.329 9.472 -5.638 1.00 96.25 108 ASP A O 1
ATOM 885 N N . ILE A 1 109 ? -4.912 7.981 -4.006 1.00 97.56 109 ILE A N 1
ATOM 886 C CA . ILE A 1 109 ? -6.262 7.396 -3.932 1.00 97.56 109 ILE A CA 1
ATOM 887 C C . ILE A 1 109 ? -7.334 8.440 -3.583 1.00 97.56 109 ILE A C 1
ATOM 889 O O . ILE A 1 109 ? -8.494 8.314 -3.995 1.00 97.56 109 ILE A O 1
ATOM 893 N N . SER A 1 110 ? -6.970 9.465 -2.814 1.00 94.94 110 SER A N 1
ATOM 894 C CA . SER A 1 110 ? -7.897 10.485 -2.328 1.00 94.94 110 SER A CA 1
ATOM 895 C C . SER A 1 110 ? -8.197 11.530 -3.399 1.00 94.94 110 SER A C 1
ATOM 897 O O . SER A 1 110 ? -9.357 11.876 -3.617 1.00 94.94 110 SER A O 1
ATOM 899 N N . SER A 1 111 ? -7.163 12.031 -4.079 1.00 94.56 111 SER A N 1
ATOM 900 C CA . SER A 1 111 ? -7.287 13.123 -5.057 1.00 94.56 111 SER A CA 1
ATOM 901 C C . SER A 1 111 ? -7.313 12.673 -6.520 1.00 94.56 111 SER A C 1
ATOM 903 O O . SER A 1 111 ? -7.625 13.481 -7.394 1.00 94.56 111 SER A O 1
ATOM 905 N N . ASN A 1 112 ? -6.982 11.410 -6.804 1.00 94.75 112 ASN A N 1
ATOM 906 C CA . ASN A 1 112 ? -6.672 10.889 -8.140 1.00 94.75 112 ASN A CA 1
ATOM 907 C C . ASN A 1 112 ? -5.506 11.612 -8.839 1.00 94.75 112 ASN A C 1
ATOM 909 O O . ASN A 1 112 ? -5.353 11.519 -10.058 1.00 94.75 112 ASN A O 1
ATOM 913 N N . GLN A 1 113 ? -4.669 12.339 -8.093 1.00 94.75 113 GLN A N 1
ATOM 914 C CA . GLN A 1 113 ? -3.515 13.024 -8.659 1.00 94.75 113 GLN A CA 1
ATOM 915 C C . GLN A 1 113 ? -2.424 12.019 -9.041 1.00 94.75 113 GLN A C 1
ATOM 917 O O . GLN A 1 113 ? -1.914 11.287 -8.195 1.00 94.75 113 GLN A O 1
ATOM 922 N N . GLU A 1 114 ? -2.023 12.033 -10.311 1.00 94.25 114 GLU A N 1
ATOM 923 C CA . GLU A 1 114 ? -0.939 11.197 -10.829 1.00 94.25 114 GLU A CA 1
ATOM 924 C C . GLU A 1 114 ? 0.447 11.774 -10.523 1.00 94.25 114 GLU A C 1
ATOM 926 O O . GLU A 1 114 ? 0.695 12.981 -10.615 1.00 94.25 114 GLU A O 1
ATOM 931 N N . ILE A 1 115 ? 1.380 10.878 -10.212 1.00 91.19 115 ILE A N 1
ATOM 932 C CA . ILE A 1 115 ? 2.777 11.166 -9.914 1.00 91.19 115 ILE A CA 1
ATOM 933 C C . ILE A 1 115 ? 3.632 10.226 -10.764 1.00 91.19 115 ILE A C 1
ATOM 935 O O . ILE A 1 115 ? 3.654 9.011 -10.564 1.00 91.19 115 ILE A O 1
ATOM 939 N N . VAL A 1 116 ? 4.362 10.798 -11.723 1.00 89.88 116 VAL A N 1
ATOM 940 C CA . VAL A 1 116 ? 5.398 10.070 -12.464 1.00 89.88 116 VAL A CA 1
ATOM 941 C C . VAL A 1 116 ? 6.604 9.923 -11.545 1.00 89.88 116 VAL A C 1
ATOM 943 O O . VAL A 1 116 ? 7.241 10.925 -11.236 1.00 89.88 116 VAL A O 1
ATOM 946 N N . ILE A 1 117 ? 6.905 8.705 -11.102 1.00 86.00 117 ILE A N 1
ATOM 947 C CA . ILE A 1 117 ? 7.996 8.421 -10.152 1.00 86.00 117 ILE A CA 1
ATOM 948 C C . ILE A 1 117 ? 9.268 7.914 -10.829 1.00 86.00 117 ILE A C 1
ATOM 950 O O . ILE A 1 117 ? 10.263 7.683 -10.153 1.00 86.00 117 ILE A O 1
ATOM 954 N N . SER A 1 118 ? 9.263 7.742 -12.151 1.00 83.88 118 SER A N 1
ATOM 955 C CA . SER A 1 118 ? 10.455 7.373 -12.919 1.00 83.88 118 SER A CA 1
ATOM 956 C C . SER A 1 118 ? 11.082 8.566 -13.643 1.00 83.88 118 SER A C 1
ATOM 958 O O . SER A 1 118 ? 10.364 9.360 -14.251 1.00 83.88 118 SER A O 1
ATOM 960 N N . GLN A 1 119 ? 12.409 8.601 -13.717 1.00 77.06 119 GLN A N 1
ATOM 961 C CA . GLN A 1 119 ? 13.184 9.498 -14.575 1.00 77.06 119 GLN A CA 1
ATOM 962 C C . GLN A 1 119 ? 13.762 8.764 -15.792 1.00 77.06 119 GLN A C 1
ATOM 964 O O . GLN A 1 119 ? 14.148 7.598 -15.722 1.00 77.06 119 GLN A O 1
ATOM 969 N N . ALA A 1 120 ? 13.865 9.460 -16.923 1.00 67.38 120 ALA A N 1
ATOM 970 C CA . ALA A 1 120 ? 14.495 8.920 -18.123 1.00 67.38 120 ALA A CA 1
ATOM 971 C C . ALA A 1 120 ? 16.027 9.006 -18.006 1.00 67.38 120 ALA A C 1
ATOM 973 O O . ALA A 1 120 ? 16.605 10.076 -18.169 1.00 67.38 120 ALA A O 1
ATOM 974 N N . LEU A 1 121 ? 16.695 7.875 -17.757 1.00 61.91 121 LEU A N 1
ATOM 975 C CA . LEU A 1 121 ? 18.158 7.817 -17.602 1.00 61.91 121 LEU A CA 1
ATOM 976 C C . LEU A 1 121 ? 18.937 7.505 -18.899 1.00 61.91 121 LEU A C 1
ATOM 978 O O . LEU A 1 121 ? 20.156 7.354 -18.879 1.00 61.91 121 LEU A O 1
ATOM 982 N N . GLY A 1 122 ? 18.254 7.433 -20.047 1.00 59.28 122 GLY A N 1
ATOM 983 C CA . GLY A 1 122 ? 18.866 7.108 -21.343 1.00 59.28 122 GLY A CA 1
ATOM 984 C C . GLY A 1 122 ? 19.178 5.613 -21.530 1.00 59.28 122 GLY A C 1
ATOM 985 O O . GLY A 1 122 ? 19.043 4.808 -20.614 1.00 59.28 122 GLY A O 1
ATOM 986 N N . LYS A 1 123 ? 19.583 5.220 -22.750 1.00 54.41 123 LYS A N 1
ATOM 987 C CA . LYS A 1 123 ? 19.677 3.806 -23.189 1.00 54.41 123 LYS A CA 1
ATOM 988 C C . LYS A 1 123 ? 20.764 2.956 -22.500 1.00 54.41 123 LYS A C 1
ATOM 990 O O . LYS A 1 123 ? 20.764 1.749 -22.699 1.00 54.41 123 LYS A O 1
ATOM 995 N N . ASN A 1 124 ? 21.650 3.555 -21.697 1.00 49.00 124 ASN A N 1
ATOM 996 C CA . ASN A 1 124 ? 22.822 2.882 -21.113 1.00 49.00 124 ASN A CA 1
ATOM 997 C C . ASN A 1 124 ? 22.890 2.952 -19.576 1.00 49.00 124 ASN A C 1
ATOM 999 O O . ASN A 1 124 ? 23.924 2.618 -19.003 1.00 49.00 124 ASN A O 1
ATOM 1003 N N . SER A 1 125 ? 21.841 3.422 -18.896 1.00 52.81 125 SER A N 1
ATOM 1004 C CA . SER A 1 125 ? 21.879 3.505 -17.435 1.00 52.81 125 SER A CA 1
ATOM 1005 C C . SER A 1 125 ? 21.541 2.167 -16.785 1.00 52.81 125 SER A C 1
ATOM 1007 O O . SER A 1 125 ? 20.487 1.593 -17.048 1.00 52.81 125 SER A O 1
ATOM 1009 N N . THR A 1 126 ? 22.423 1.703 -15.901 1.00 46.91 126 THR A N 1
ATOM 1010 C CA . THR A 1 126 ? 22.204 0.553 -15.010 1.00 46.91 126 THR A CA 1
ATOM 1011 C C . THR A 1 126 ? 21.703 0.972 -13.624 1.00 46.91 126 THR A C 1
ATOM 1013 O O . THR A 1 126 ? 21.487 0.112 -12.774 1.00 46.91 126 THR A O 1
ATOM 1016 N N . SER A 1 127 ? 21.565 2.279 -13.364 1.00 50.97 127 SER A N 1
ATOM 1017 C CA . SER A 1 127 ? 21.189 2.825 -12.056 1.00 50.97 127 SER A CA 1
ATOM 1018 C C . SER A 1 127 ? 19.696 3.150 -11.947 1.00 50.97 127 SER A C 1
ATOM 1020 O O . SER A 1 127 ? 18.993 3.282 -12.951 1.00 50.97 127 SER A O 1
ATOM 1022 N N . CYS A 1 128 ? 19.231 3.236 -10.694 1.00 56.91 128 CYS A N 1
ATOM 1023 C CA . CYS A 1 128 ? 17.830 3.318 -10.287 1.00 56.91 128 CYS A CA 1
ATOM 1024 C C . CYS A 1 128 ? 17.028 4.350 -11.091 1.00 56.91 128 CYS A C 1
ATOM 1026 O O . CYS A 1 128 ? 17.309 5.545 -11.061 1.00 56.91 128 CYS A O 1
ATOM 1028 N N . CYS A 1 129 ? 15.994 3.869 -11.783 1.00 66.62 129 CYS A N 1
ATOM 1029 C CA . CYS A 1 129 ? 15.120 4.660 -12.644 1.00 66.62 129 CYS A CA 1
ATOM 1030 C C . CYS A 1 129 ? 14.168 5.590 -11.868 1.00 66.62 129 CYS A C 1
ATOM 1032 O O . CYS A 1 129 ? 13.379 6.287 -12.499 1.00 66.62 129 CYS A O 1
ATOM 1034 N N . LEU A 1 130 ? 14.196 5.588 -10.532 1.00 69.44 130 LEU A N 1
ATOM 1035 C CA . LEU A 1 130 ? 13.297 6.384 -9.697 1.00 69.44 130 LEU A CA 1
ATOM 1036 C C . LEU A 1 130 ? 13.767 7.840 -9.577 1.00 69.44 130 LEU A C 1
ATOM 1038 O O . LEU A 1 130 ? 14.944 8.119 -9.364 1.00 69.44 130 LEU A O 1
ATOM 1042 N N . ASP A 1 131 ? 12.818 8.764 -9.690 1.00 73.50 131 ASP A N 1
ATOM 1043 C CA . ASP A 1 131 ? 13.006 10.192 -9.451 1.00 73.50 131 ASP A CA 1
ATOM 1044 C C . ASP A 1 131 ? 12.753 10.492 -7.964 1.00 73.50 131 ASP A C 1
ATOM 1046 O O . ASP A 1 131 ? 11.615 10.478 -7.484 1.00 73.50 131 ASP A O 1
ATOM 1050 N N . LEU A 1 132 ? 13.829 10.777 -7.225 1.00 69.69 132 LEU A N 1
ATOM 1051 C CA . LEU A 1 132 ? 13.778 11.060 -5.785 1.00 69.69 132 LEU A CA 1
ATOM 1052 C C . LEU A 1 132 ? 12.917 12.289 -5.444 1.00 69.69 132 LEU A C 1
ATOM 1054 O O . LEU A 1 132 ? 12.277 12.323 -4.394 1.00 69.69 132 LEU A O 1
ATOM 1058 N N . GLY A 1 133 ? 12.874 13.296 -6.322 1.00 68.25 133 GLY A N 1
ATOM 1059 C CA . GLY A 1 133 ? 12.049 14.487 -6.122 1.00 68.25 133 GLY A CA 1
ATOM 1060 C C . GLY A 1 133 ? 10.560 14.173 -6.253 1.00 68.25 133 GLY A C 1
ATOM 1061 O O . GLY A 1 133 ? 9.739 14.689 -5.495 1.00 68.25 133 GLY A O 1
ATOM 1062 N N . LYS A 1 134 ? 10.201 13.277 -7.175 1.00 76.94 134 LYS A N 1
ATOM 1063 C CA . LYS A 1 134 ? 8.820 12.808 -7.354 1.00 76.94 134 LYS A CA 1
ATOM 1064 C C . LYS A 1 134 ? 8.382 11.864 -6.239 1.00 76.94 134 LYS A C 1
ATOM 1066 O O . LYS A 1 134 ? 7.238 11.953 -5.794 1.00 76.94 134 LYS A O 1
ATOM 1071 N N . LEU A 1 135 ? 9.297 11.043 -5.723 1.00 79.94 135 LEU A N 1
ATOM 1072 C CA . LEU A 1 135 ? 9.049 10.218 -4.538 1.00 79.94 135 LEU A CA 1
ATOM 1073 C C . LEU A 1 135 ? 8.752 11.057 -3.290 1.00 79.94 135 LEU A C 1
ATOM 1075 O O . LEU A 1 135 ? 7.899 10.666 -2.502 1.00 79.94 135 LEU A O 1
ATOM 1079 N N . ALA A 1 136 ? 9.356 12.239 -3.133 1.00 82.75 136 ALA A N 1
ATOM 1080 C CA . ALA A 1 136 ? 9.029 13.132 -2.018 1.00 82.75 136 ALA A CA 1
ATOM 1081 C C . ALA A 1 136 ? 7.561 13.607 -2.044 1.00 82.75 136 ALA A C 1
ATOM 1083 O O . ALA A 1 136 ? 6.924 13.711 -0.996 1.00 82.75 136 ALA A O 1
ATOM 1084 N N . GLY A 1 137 ? 7.006 13.860 -3.236 1.00 84.62 137 GLY A N 1
ATOM 1085 C CA . GLY A 1 137 ? 5.584 14.185 -3.398 1.00 84.62 137 GLY A CA 1
ATOM 1086 C C . GLY A 1 137 ? 4.671 13.013 -3.030 1.00 84.62 137 GLY A C 1
ATOM 1087 O O . GLY A 1 137 ? 3.649 13.207 -2.380 1.00 84.62 137 GLY A O 1
ATOM 1088 N N . ALA A 1 138 ? 5.072 11.791 -3.375 1.00 90.50 138 ALA A N 1
ATOM 1089 C CA . ALA A 1 138 ? 4.360 10.578 -2.987 1.00 90.50 138 ALA A CA 1
ATOM 1090 C C . ALA A 1 138 ? 4.437 10.320 -1.468 1.00 90.50 138 ALA A C 1
ATOM 1092 O O . ALA A 1 138 ? 3.425 10.049 -0.830 1.00 90.50 138 ALA A O 1
ATOM 1093 N N . ALA A 1 139 ? 5.608 10.510 -0.857 1.00 91.25 139 ALA A N 1
ATOM 1094 C CA . ALA A 1 139 ? 5.789 10.401 0.589 1.00 91.25 139 ALA A CA 1
ATOM 1095 C C . ALA A 1 139 ? 4.906 11.399 1.362 1.00 91.25 139 ALA A C 1
ATOM 1097 O O . ALA A 1 139 ? 4.395 11.076 2.433 1.00 91.25 139 ALA A O 1
ATOM 1098 N N . PHE A 1 140 ? 4.665 12.596 0.813 1.00 91.81 140 PHE A N 1
ATOM 1099 C CA . PHE A 1 140 ? 3.734 13.561 1.405 1.00 91.81 140 PHE A CA 1
ATOM 1100 C C . PHE A 1 140 ? 2.300 13.015 1.506 1.00 91.81 140 PHE A C 1
ATOM 1102 O O . PHE A 1 140 ? 1.653 13.229 2.529 1.00 91.81 140 PHE A O 1
ATOM 1109 N N . VAL A 1 141 ? 1.824 12.264 0.504 1.00 95.31 141 VAL A N 1
ATOM 1110 C CA . VAL A 1 141 ? 0.499 11.612 0.541 1.00 95.31 141 VAL A CA 1
ATOM 1111 C C . VAL A 1 141 ? 0.402 10.656 1.733 1.00 95.31 141 VAL A C 1
ATOM 1113 O O . VAL A 1 141 ? -0.569 10.699 2.483 1.00 95.31 141 VAL A O 1
ATOM 1116 N N . LEU A 1 142 ? 1.436 9.842 1.961 1.00 95.81 142 LEU A N 1
ATOM 1117 C CA . LEU A 1 142 ? 1.461 8.881 3.069 1.00 95.81 142 LEU A CA 1
ATOM 1118 C C . LEU A 1 142 ? 1.576 9.562 4.439 1.00 95.81 142 LEU A C 1
ATOM 1120 O O . LEU A 1 142 ? 0.933 9.141 5.396 1.00 95.81 142 LEU A O 1
ATOM 1124 N N . ARG A 1 143 ? 2.345 10.651 4.540 1.00 93.94 143 ARG A N 1
ATOM 1125 C CA . ARG A 1 143 ? 2.441 11.452 5.775 1.00 93.94 143 ARG A CA 1
ATOM 1126 C C . ARG A 1 143 ? 1.126 12.140 6.115 1.00 93.94 143 ARG A C 1
ATOM 1128 O O . ARG A 1 143 ? 0.764 12.205 7.281 1.00 93.94 143 ARG A O 1
ATOM 1135 N N . LYS A 1 144 ? 0.391 12.603 5.105 1.00 95.62 144 LYS A N 1
ATOM 1136 C CA . LYS A 1 144 ? -0.963 13.121 5.295 1.00 95.62 144 LYS A CA 1
ATOM 1137 C C . LYS A 1 144 ? -1.911 12.019 5.785 1.00 95.62 144 LYS A C 1
ATOM 1139 O O . LYS A 1 144 ? -2.627 12.238 6.755 1.00 95.62 144 LYS A O 1
ATOM 1144 N N . ALA A 1 145 ? -1.859 10.826 5.189 1.00 96.56 145 ALA A N 1
ATOM 1145 C CA . ALA A 1 145 ? -2.653 9.685 5.651 1.00 96.56 145 ALA A CA 1
ATOM 1146 C C . ALA A 1 145 ? -2.341 9.309 7.112 1.00 96.56 145 ALA A C 1
ATOM 1148 O O . ALA A 1 145 ? -3.250 9.039 7.890 1.00 96.56 145 ALA A O 1
ATOM 1149 N N . LEU A 1 146 ? -1.071 9.368 7.523 1.00 93.75 146 LEU A N 1
ATOM 1150 C CA . LEU A 1 146 ? -0.671 9.163 8.918 1.00 93.75 146 LEU A CA 1
ATOM 1151 C C . LEU A 1 146 ? -1.352 10.152 9.884 1.00 93.75 146 LEU A C 1
ATOM 1153 O O . LEU A 1 146 ? -1.737 9.768 10.989 1.00 93.75 146 LEU A O 1
ATOM 1157 N N . GLU A 1 147 ? -1.497 11.418 9.485 1.00 94.31 147 GLU A N 1
ATOM 1158 C CA . GLU A 1 147 ? -2.168 12.451 10.286 1.00 94.31 147 GLU A CA 1
ATOM 1159 C C . GLU A 1 147 ? -3.692 12.267 10.316 1.00 94.31 147 GLU A C 1
ATOM 1161 O O . GLU A 1 147 ? -4.311 12.440 11.367 1.00 94.31 147 GLU A O 1
ATOM 1166 N N . GLU A 1 148 ? -4.290 11.902 9.180 1.00 95.81 148 GLU A N 1
ATOM 1167 C CA . GLU A 1 148 ? -5.742 11.756 9.019 1.00 95.81 148 GLU A CA 1
ATOM 1168 C C . GLU A 1 148 ? -6.292 10.435 9.573 1.00 95.81 148 GLU A C 1
ATOM 1170 O O . GLU A 1 148 ? -7.486 10.360 9.858 1.00 95.81 148 GLU A O 1
ATOM 1175 N N . LYS A 1 149 ? -5.431 9.426 9.769 1.00 94.81 149 LYS A N 1
ATOM 1176 C CA . LYS A 1 149 ? -5.766 8.105 10.330 1.00 94.81 149 LYS A CA 1
ATOM 1177 C C . LYS A 1 149 ? -6.960 7.440 9.623 1.00 94.81 149 LYS A C 1
ATOM 1179 O O . LYS A 1 149 ? -8.004 7.238 10.247 1.00 94.81 149 LYS A O 1
ATOM 1184 N N . PRO A 1 150 ? -6.832 7.131 8.322 1.00 97.50 150 PRO A N 1
ATOM 1185 C CA . PRO A 1 150 ? -7.879 6.457 7.565 1.00 97.50 150 PRO A CA 1
ATOM 1186 C C . PRO A 1 150 ? -8.110 5.027 8.064 1.00 97.50 150 PRO A C 1
ATOM 1188 O O . PRO A 1 150 ? -7.292 4.469 8.794 1.00 97.50 150 PRO A O 1
ATOM 1191 N N . ASP A 1 151 ? -9.207 4.419 7.610 1.00 97.75 151 ASP A N 1
ATOM 1192 C CA . ASP A 1 151 ? -9.528 3.022 7.918 1.00 97.75 151 ASP A CA 1
ATOM 1193 C C . ASP A 1 151 ? -8.521 2.053 7.269 1.00 97.75 151 ASP A C 1
ATOM 1195 O O . ASP A 1 151 ? -8.314 0.947 7.762 1.00 97.75 151 ASP A O 1
ATOM 1199 N N . LEU A 1 152 ? -7.908 2.456 6.149 1.00 98.12 152 LEU A N 1
ATOM 1200 C CA . LEU A 1 152 ? -6.916 1.674 5.412 1.00 98.12 152 LEU A CA 1
ATOM 1201 C C . LEU A 1 152 ? -5.960 2.583 4.633 1.00 98.12 152 LEU A C 1
ATOM 1203 O O . LEU A 1 152 ? -6.387 3.542 3.981 1.00 98.12 152 LEU A O 1
ATOM 1207 N N . VAL A 1 153 ? -4.676 2.224 4.623 1.00 98.31 153 VAL A N 1
ATOM 1208 C CA . VAL A 1 153 ? -3.671 2.795 3.723 1.00 98.31 153 VAL A CA 1
ATOM 1209 C C . VAL A 1 153 ? -3.162 1.748 2.737 1.00 98.31 153 VAL A C 1
ATOM 1211 O O . VAL A 1 153 ? -2.749 0.656 3.119 1.00 98.31 153 VAL A O 1
ATOM 1214 N N 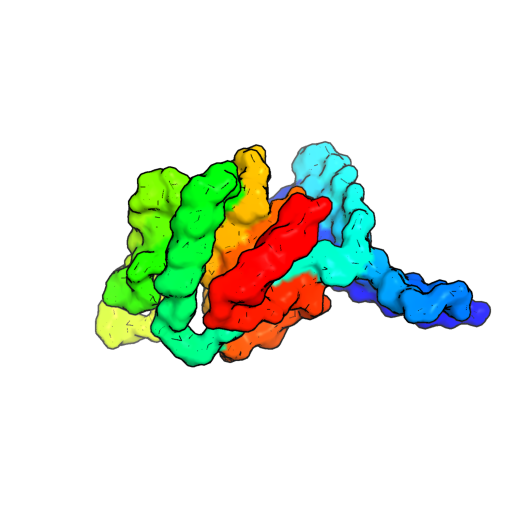. ILE A 1 154 ? -3.129 2.097 1.453 1.00 97.75 154 ILE A N 1
ATOM 1215 C CA . ILE A 1 154 ? -2.448 1.301 0.428 1.00 97.75 154 ILE A CA 1
ATOM 1216 C C . ILE A 1 154 ? -1.078 1.909 0.136 1.00 97.75 154 ILE A C 1
ATOM 1218 O O . ILE A 1 154 ? -0.968 3.102 -0.149 1.00 97.75 154 ILE A O 1
ATOM 1222 N N . ILE A 1 155 ? -0.030 1.088 0.150 1.00 94.50 155 ILE A N 1
ATOM 1223 C CA . ILE A 1 155 ? 1.307 1.474 -0.321 1.00 94.50 155 ILE A CA 1
ATOM 1224 C C . ILE A 1 155 ? 1.727 0.479 -1.395 1.00 94.50 155 ILE A C 1
ATOM 1226 O O . ILE A 1 155 ? 2.220 -0.597 -1.084 1.00 94.50 155 ILE A O 1
ATOM 1230 N N . ASN A 1 156 ? 1.531 0.806 -2.669 1.00 85.62 156 ASN A N 1
ATOM 1231 C CA . ASN A 1 156 ? 1.965 -0.037 -3.787 1.00 85.62 156 ASN A CA 1
ATOM 1232 C C . ASN A 1 156 ? 3.288 0.524 -4.359 1.00 85.62 156 ASN A C 1
ATOM 1234 O O . ASN A 1 156 ? 3.265 1.553 -5.037 1.00 85.62 156 ASN A O 1
ATOM 1238 N N . ARG A 1 157 ? 4.464 -0.068 -4.076 1.00 87.44 157 ARG A N 1
ATOM 1239 C CA . ARG A 1 157 ? 4.749 -1.396 -3.473 1.00 87.44 157 ARG A CA 1
ATOM 1240 C C . ARG A 1 157 ? 6.094 -1.468 -2.743 1.00 87.44 157 ARG A C 1
ATOM 1242 O O . ARG A 1 157 ? 6.934 -0.599 -2.942 1.00 87.44 157 ARG A O 1
ATOM 1249 N N . PHE A 1 158 ? 6.321 -2.554 -1.997 1.00 89.94 158 PHE A N 1
ATOM 1250 C CA . PHE A 1 158 ? 7.631 -2.922 -1.456 1.00 89.94 158 PHE A CA 1
ATOM 1251 C C . PHE A 1 158 ? 8.513 -3.538 -2.557 1.00 89.94 158 PHE A C 1
ATOM 1253 O O . PHE A 1 158 ? 8.282 -4.662 -3.018 1.00 89.94 158 PHE A O 1
ATOM 1260 N N . GLY A 1 159 ? 9.521 -2.792 -3.008 1.00 88.38 159 GLY A N 1
ATOM 1261 C CA . GLY A 1 159 ? 10.417 -3.183 -4.093 1.00 88.38 159 GLY A CA 1
ATOM 1262 C C . GLY A 1 159 ? 11.894 -3.002 -3.753 1.00 88.38 159 GLY A C 1
ATOM 1263 O O . GLY A 1 159 ? 12.304 -3.066 -2.597 1.00 88.38 159 GLY A O 1
ATOM 1264 N N . THR A 1 160 ? 12.711 -2.781 -4.788 1.00 86.31 160 THR A N 1
ATOM 1265 C CA . THR A 1 160 ? 14.165 -2.598 -4.645 1.00 86.31 160 THR A CA 1
ATOM 1266 C C . THR A 1 160 ? 14.507 -1.474 -3.674 1.00 86.31 160 THR A C 1
ATOM 1268 O O . THR A 1 160 ? 15.358 -1.657 -2.813 1.00 86.31 160 THR A O 1
ATOM 1271 N N . ALA A 1 161 ? 13.845 -0.319 -3.813 1.00 84.94 161 ALA A N 1
ATOM 1272 C CA . ALA A 1 161 ? 14.154 0.859 -3.012 1.00 84.94 161 ALA A CA 1
ATOM 1273 C C . ALA A 1 161 ? 13.897 0.591 -1.525 1.00 84.94 161 ALA A C 1
ATOM 1275 O O . ALA A 1 161 ? 14.735 0.917 -0.692 1.00 84.94 161 ALA A O 1
ATOM 1276 N N . GLU A 1 162 ? 12.781 -0.059 -1.203 1.00 87.94 162 GLU A N 1
ATOM 1277 C CA . GLU A 1 162 ? 12.411 -0.429 0.159 1.00 87.94 162 GLU A CA 1
ATOM 1278 C C . GLU A 1 162 ? 13.333 -1.514 0.726 1.00 87.94 162 GLU A C 1
ATOM 1280 O O . GLU A 1 162 ? 13.798 -1.403 1.860 1.00 87.94 162 GLU A O 1
ATOM 1285 N N . ALA A 1 163 ? 13.669 -2.531 -0.073 1.00 85.38 163 ALA A N 1
ATOM 1286 C CA . ALA A 1 163 ? 14.594 -3.591 0.326 1.00 85.38 163 ALA A CA 1
ATOM 1287 C C . ALA A 1 163 ? 16.011 -3.064 0.637 1.00 85.38 163 ALA A C 1
ATOM 1289 O O . ALA A 1 163 ? 16.719 -3.649 1.455 1.00 85.38 163 ALA A O 1
ATOM 1290 N N . GLU A 1 164 ? 16.414 -1.954 0.016 1.00 83.94 164 GLU A N 1
ATOM 1291 C CA . GLU A 1 164 ? 17.685 -1.258 0.262 1.00 83.94 164 GLU A CA 1
ATOM 1292 C C . GLU A 1 164 ? 17.594 -0.202 1.385 1.00 83.94 164 GLU A C 1
ATOM 1294 O O . GLU A 1 164 ? 18.577 0.480 1.677 1.00 83.94 164 GLU A O 1
ATOM 1299 N N . GLY A 1 165 ? 16.437 -0.073 2.046 1.00 75.12 165 GLY A N 1
ATOM 1300 C CA . GLY A 1 165 ? 16.212 0.856 3.160 1.00 75.12 165 GLY A CA 1
ATOM 1301 C C . GLY A 1 165 ? 15.832 2.283 2.749 1.00 75.12 165 GLY A C 1
ATOM 1302 O O . GLY A 1 165 ? 15.848 3.179 3.589 1.00 75.12 165 GLY A O 1
ATOM 1303 N N . GLY A 1 166 ? 15.512 2.506 1.474 1.00 81.81 166 GLY A N 1
ATOM 1304 C CA . GLY A 1 166 ? 14.955 3.751 0.945 1.00 81.81 166 GLY A CA 1
ATOM 1305 C C . GLY A 1 166 ? 13.454 3.641 0.653 1.00 81.81 166 GLY A C 1
ATOM 1306 O O . GLY A 1 166 ? 12.716 2.943 1.346 1.00 81.81 166 GLY A O 1
ATOM 1307 N N . GLY A 1 167 ? 12.998 4.341 -0.392 1.00 86.44 167 GLY A N 1
ATOM 1308 C CA . GLY A 1 167 ? 11.600 4.289 -0.827 1.00 86.44 167 GLY A CA 1
ATOM 1309 C C . GLY A 1 167 ? 10.639 4.805 0.245 1.00 86.44 167 GLY A C 1
ATOM 1310 O O . GLY A 1 167 ? 10.869 5.879 0.799 1.00 86.44 167 GLY A O 1
ATOM 1311 N N . PHE A 1 168 ? 9.586 4.037 0.535 1.00 90.31 168 PHE A N 1
ATOM 1312 C CA . PHE A 1 168 ? 8.563 4.373 1.540 1.00 90.31 168 PHE A CA 1
ATOM 1313 C C . PHE A 1 168 ? 8.733 3.648 2.886 1.00 90.31 168 PHE A C 1
ATOM 1315 O O . PHE A 1 168 ? 7.761 3.485 3.625 1.00 90.31 168 PHE A O 1
ATOM 1322 N N . ILE A 1 169 ? 9.939 3.172 3.221 1.00 86.81 169 ILE A N 1
ATOM 1323 C CA . ILE A 1 169 ? 10.187 2.436 4.476 1.00 86.81 169 ILE A CA 1
ATOM 1324 C C . ILE A 1 169 ? 9.863 3.273 5.719 1.00 86.81 169 ILE A C 1
ATOM 1326 O O . ILE A 1 169 ? 9.241 2.755 6.647 1.00 86.81 169 ILE A O 1
ATOM 1330 N N . GLU A 1 170 ? 10.250 4.552 5.745 1.00 83.88 170 GLU A N 1
ATOM 1331 C CA . GLU A 1 170 ? 9.964 5.440 6.882 1.00 83.88 170 GLU A CA 1
ATOM 1332 C C . GLU A 1 170 ? 8.448 5.636 7.053 1.00 83.88 170 GLU A C 1
ATOM 1334 O O . GLU A 1 170 ? 7.921 5.537 8.163 1.00 83.88 170 GLU A O 1
ATOM 1339 N N . GLU A 1 171 ? 7.724 5.843 5.951 1.00 89.88 171 GLU A N 1
ATOM 1340 C CA . GLU A 1 171 ? 6.270 5.994 5.947 1.00 89.88 171 GLU A CA 1
ATOM 1341 C C . GLU A 1 171 ? 5.541 4.700 6.352 1.00 89.88 171 GLU A C 1
ATOM 1343 O O . GLU A 1 171 ? 4.615 4.758 7.162 1.00 89.88 171 GLU A O 1
ATOM 1348 N N . LEU A 1 172 ? 5.978 3.533 5.862 1.00 89.25 172 LEU A N 1
ATOM 1349 C CA . LEU A 1 172 ? 5.449 2.227 6.277 1.00 89.25 172 LEU A CA 1
ATOM 1350 C C . LEU A 1 172 ? 5.586 2.040 7.793 1.00 89.25 172 LEU A C 1
ATOM 1352 O O . LEU A 1 172 ? 4.610 1.716 8.467 1.00 89.25 172 LEU A O 1
ATOM 1356 N N . GLN A 1 173 ? 6.775 2.294 8.347 1.00 82.75 173 GLN A N 1
ATOM 1357 C CA . GLN A 1 173 ? 7.020 2.195 9.790 1.00 82.75 173 GLN A CA 1
ATOM 1358 C C . GLN A 1 173 ? 6.134 3.144 10.599 1.00 82.75 173 GLN A C 1
ATOM 1360 O O . GLN A 1 173 ? 5.685 2.777 11.686 1.00 82.75 173 GLN A O 1
ATOM 1365 N N . ALA A 1 174 ? 5.875 4.346 10.077 1.00 81.06 174 ALA A N 1
ATOM 1366 C CA . ALA A 1 174 ? 5.002 5.328 10.713 1.00 81.06 174 ALA A CA 1
ATOM 1367 C C . ALA A 1 174 ? 3.590 4.788 10.907 1.00 81.06 174 ALA A C 1
ATOM 1369 O O . ALA A 1 174 ? 3.047 4.821 12.011 1.00 81.06 174 ALA A O 1
ATOM 1370 N N . LEU A 1 175 ? 3.014 4.295 9.812 1.00 87.62 175 LEU A N 1
ATOM 1371 C CA . LEU A 1 175 ? 1.633 3.839 9.752 1.00 87.62 175 LEU A CA 1
ATOM 1372 C C . LEU A 1 175 ? 1.431 2.622 10.652 1.00 87.62 175 LEU A C 1
ATOM 1374 O O . LEU A 1 175 ? 0.503 2.609 11.458 1.00 87.62 175 LEU A O 1
ATOM 1378 N N . ILE A 1 176 ? 2.368 1.670 10.598 1.00 84.75 176 ILE A N 1
ATOM 1379 C CA . ILE A 1 176 ? 2.385 0.501 11.486 1.00 84.75 176 ILE A CA 1
ATOM 1380 C C . ILE A 1 176 ? 2.481 0.943 12.954 1.00 84.75 176 ILE A C 1
ATOM 1382 O O . ILE A 1 176 ? 1.760 0.431 13.805 1.00 84.75 176 ILE A O 1
ATOM 1386 N N . GLY A 1 177 ? 3.348 1.912 13.269 1.00 78.62 177 GLY A N 1
ATOM 1387 C CA . GLY A 1 177 ? 3.532 2.419 14.633 1.00 78.62 177 GLY A CA 1
ATOM 1388 C C . GLY A 1 177 ? 2.308 3.139 15.211 1.00 78.62 177 GLY A C 1
ATOM 1389 O O . GLY A 1 177 ? 2.136 3.165 16.431 1.00 78.62 177 GLY A O 1
ATOM 1390 N N . GLU A 1 178 ? 1.452 3.701 14.356 1.00 82.62 178 GLU A N 1
ATOM 1391 C CA . GLU A 1 178 ? 0.163 4.298 14.731 1.00 82.62 178 GLU A CA 1
ATOM 1392 C C . GLU A 1 178 ? -1.014 3.312 14.616 1.00 82.62 178 GLU A C 1
ATOM 1394 O O . GLU A 1 178 ? -2.155 3.717 14.845 1.00 82.62 178 GLU A O 1
ATOM 1399 N N . ASP A 1 179 ? -0.734 2.027 14.354 1.00 85.62 179 ASP A N 1
ATOM 1400 C CA . ASP A 1 179 ? -1.707 0.927 14.274 1.00 85.62 179 ASP A CA 1
ATOM 1401 C C . ASP A 1 179 ? -2.737 1.078 13.138 1.00 85.62 179 ASP A C 1
ATOM 1403 O O . ASP A 1 179 ? -3.838 0.531 13.188 1.00 85.62 179 ASP A O 1
ATOM 1407 N N . ILE A 1 180 ? -2.378 1.842 12.103 1.00 92.62 180 ILE A N 1
ATOM 1408 C CA . ILE A 1 180 ? -3.214 2.059 10.921 1.00 92.62 180 ILE A CA 1
ATOM 1409 C C . ILE A 1 180 ? -3.081 0.834 10.007 1.00 92.62 180 ILE A C 1
ATOM 1411 O O . ILE A 1 180 ? -1.947 0.461 9.694 1.00 92.62 180 ILE A O 1
ATOM 1415 N N . PRO A 1 181 ? -4.187 0.223 9.538 1.00 96.12 181 PRO A N 1
ATOM 1416 C CA . PRO A 1 181 ? -4.118 -0.874 8.585 1.00 96.12 181 PRO A CA 1
ATOM 1417 C C . PRO A 1 181 ? -3.405 -0.487 7.292 1.00 96.12 181 PRO A C 1
ATOM 1419 O O . PRO A 1 181 ? -3.745 0.514 6.661 1.00 96.12 181 PRO A O 1
ATOM 1422 N N . VAL A 1 182 ? -2.431 -1.297 6.877 1.00 96.81 182 VAL A N 1
ATOM 1423 C CA . VAL A 1 182 ? -1.665 -1.102 5.645 1.00 96.81 182 VAL A CA 1
ATOM 1424 C C . VAL A 1 182 ? -1.701 -2.356 4.779 1.00 96.81 182 VAL A C 1
ATOM 1426 O O . VAL A 1 182 ? -1.427 -3.458 5.249 1.00 96.81 182 VAL A O 1
ATOM 1429 N N . LEU A 1 183 ? -1.973 -2.175 3.488 1.00 97.44 183 LEU A N 1
ATOM 1430 C CA . LEU A 1 183 ? -1.858 -3.218 2.471 1.00 97.44 183 LEU A CA 1
ATOM 1431 C C . LEU A 1 183 ? -0.824 -2.819 1.412 1.00 97.44 183 LEU A C 1
ATOM 1433 O O . LEU A 1 183 ? -0.820 -1.690 0.910 1.00 97.44 183 LEU A O 1
ATOM 1437 N N . THR A 1 184 ? 0.052 -3.755 1.053 1.00 95.62 184 THR A N 1
ATOM 1438 C CA . THR A 1 184 ? 1.080 -3.571 0.019 1.00 95.62 184 THR A CA 1
ATOM 1439 C C . THR A 1 184 ? 1.154 -4.760 -0.946 1.00 95.62 184 THR A C 1
ATOM 1441 O O . THR A 1 184 ? 0.415 -5.737 -0.825 1.00 95.62 184 THR A O 1
ATOM 1444 N N . LEU A 1 185 ? 2.047 -4.658 -1.929 1.00 94.50 185 LEU A N 1
ATOM 1445 C CA . LEU A 1 185 ? 2.496 -5.762 -2.771 1.00 94.50 185 LEU A CA 1
ATOM 1446 C C . LEU A 1 185 ? 3.987 -5.981 -2.515 1.00 94.50 185 LEU A C 1
ATOM 1448 O O . LEU A 1 185 ? 4.743 -5.012 -2.426 1.00 94.50 185 LEU A O 1
ATOM 1452 N N . THR A 1 186 ? 4.419 -7.236 -2.478 1.00 94.06 186 THR A N 1
ATOM 1453 C CA . THR A 1 186 ? 5.834 -7.598 -2.347 1.00 94.06 186 THR A CA 1
ATOM 1454 C C . THR A 1 186 ? 6.208 -8.548 -3.476 1.00 94.06 186 THR A C 1
ATOM 1456 O O . THR A 1 186 ? 5.569 -9.582 -3.667 1.00 94.06 186 THR A O 1
ATOM 1459 N N . ALA A 1 187 ? 7.259 -8.220 -4.228 1.00 91.44 187 ALA A N 1
ATOM 1460 C CA . ALA A 1 187 ? 7.789 -9.160 -5.212 1.00 91.44 187 ALA A CA 1
ATOM 1461 C C . ALA A 1 187 ? 8.468 -10.334 -4.493 1.00 91.44 187 ALA A C 1
ATOM 1463 O O . ALA A 1 187 ? 9.219 -10.116 -3.540 1.00 91.44 187 ALA A O 1
ATOM 1464 N N . ASP A 1 188 ? 8.266 -11.554 -4.981 1.00 92.19 188 ASP A N 1
ATOM 1465 C CA . ASP A 1 188 ? 8.835 -12.796 -4.441 1.00 92.19 188 ASP A CA 1
ATOM 1466 C C . ASP A 1 188 ? 10.343 -12.708 -4.130 1.00 92.19 188 ASP A C 1
ATOM 1468 O O . ASP A 1 188 ? 10.797 -13.100 -3.055 1.00 92.19 188 ASP A O 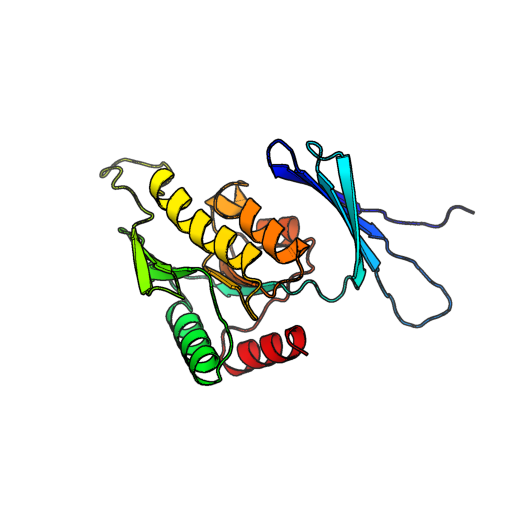1
ATOM 1472 N N . LYS A 1 189 ? 11.123 -12.085 -5.016 1.00 91.38 189 LYS A N 1
ATOM 1473 C CA . LYS A 1 189 ? 12.567 -11.868 -4.866 1.00 91.38 189 LYS A CA 1
ATOM 1474 C C . LYS A 1 189 ? 12.949 -10.972 -3.683 1.00 91.38 189 LYS A C 1
ATOM 1476 O O . LYS A 1 189 ? 14.102 -10.995 -3.262 1.00 91.38 189 LYS A O 1
ATOM 1481 N N . TYR A 1 190 ? 12.012 -10.185 -3.154 1.00 91.75 190 TYR A N 1
ATOM 1482 C CA . TYR A 1 190 ? 12.193 -9.340 -1.970 1.00 91.75 190 TYR A CA 1
ATOM 1483 C C . TYR A 1 190 ? 11.538 -9.922 -0.714 1.00 91.75 190 TYR A C 1
ATOM 1485 O O . TYR A 1 190 ? 11.564 -9.265 0.325 1.00 91.75 190 TYR A O 1
ATOM 1493 N N . LEU A 1 191 ? 11.014 -11.154 -0.756 1.00 90.38 191 LEU A N 1
ATOM 1494 C CA . LEU A 1 191 ? 10.350 -11.779 0.390 1.00 90.38 191 LEU A CA 1
ATOM 1495 C C . LEU A 1 191 ? 11.249 -11.834 1.636 1.00 90.38 191 LEU A C 1
ATOM 1497 O O . LEU A 1 191 ? 10.801 -11.512 2.730 1.00 90.38 191 LEU A O 1
ATOM 1501 N N . GLY A 1 192 ? 12.538 -12.152 1.485 1.00 83.19 192 GLY A N 1
ATOM 1502 C CA . GLY A 1 192 ? 13.478 -12.156 2.616 1.00 83.19 192 GLY A CA 1
ATOM 1503 C C . GLY A 1 192 ? 13.694 -10.768 3.240 1.00 83.19 192 GLY A C 1
ATOM 1504 O O . GLY A 1 192 ? 13.756 -10.633 4.465 1.00 83.19 192 GLY A O 1
ATOM 1505 N N . ALA A 1 193 ? 13.759 -9.719 2.413 1.00 83.88 193 ALA A N 1
ATOM 1506 C CA . ALA A 1 193 ? 13.851 -8.336 2.885 1.00 83.88 193 ALA A CA 1
ATOM 1507 C C . ALA A 1 193 ? 12.549 -7.896 3.572 1.00 83.88 193 ALA A C 1
ATOM 1509 O O . ALA A 1 193 ? 12.592 -7.281 4.635 1.00 83.88 193 ALA A O 1
ATOM 1510 N N . TRP A 1 194 ? 11.398 -8.287 3.022 1.00 87.69 194 TRP A N 1
ATOM 1511 C CA . TRP A 1 194 ? 10.084 -8.074 3.623 1.00 87.69 194 TRP A CA 1
ATOM 1512 C C . TRP A 1 194 ? 9.938 -8.762 4.986 1.00 87.69 194 TRP A C 1
ATOM 1514 O O . TRP A 1 194 ? 9.523 -8.134 5.958 1.00 87.69 194 TRP A O 1
ATOM 1524 N N . GLN A 1 195 ? 10.337 -10.029 5.099 1.00 82.81 195 GLN A N 1
ATOM 1525 C CA . GLN A 1 195 ? 10.321 -10.771 6.363 1.00 82.81 195 GLN A CA 1
ATOM 1526 C C . GLN A 1 195 ? 11.236 -10.124 7.405 1.00 82.81 195 GLN A C 1
ATOM 1528 O O . GLN A 1 195 ? 10.859 -10.000 8.566 1.00 82.81 195 GLN A O 1
ATOM 1533 N N . THR A 1 196 ? 12.413 -9.651 6.989 1.00 78.69 196 THR A N 1
ATOM 1534 C CA . THR A 1 196 ? 13.339 -8.926 7.873 1.00 78.69 196 THR A CA 1
ATOM 1535 C C . THR A 1 196 ? 12.742 -7.596 8.338 1.00 78.69 196 THR A C 1
ATOM 1537 O O . THR A 1 196 ? 12.820 -7.267 9.519 1.00 78.69 196 THR A O 1
ATOM 1540 N N . PHE A 1 197 ? 12.120 -6.845 7.425 1.00 79.62 197 PHE A N 1
ATOM 1541 C CA . PHE A 1 197 ? 11.470 -5.567 7.714 1.00 79.62 197 PHE A CA 1
ATOM 1542 C C . PHE A 1 197 ? 10.307 -5.718 8.705 1.00 79.62 197 PHE A C 1
ATOM 1544 O O . PHE A 1 197 ? 10.193 -4.945 9.653 1.00 79.62 197 PHE A O 1
ATOM 1551 N N . THR A 1 198 ? 9.466 -6.731 8.503 1.00 81.50 198 THR A N 1
ATOM 1552 C CA . THR A 1 198 ? 8.242 -6.956 9.289 1.00 81.50 198 THR A CA 1
ATOM 1553 C C . THR A 1 198 ? 8.452 -7.834 10.519 1.00 81.50 198 THR A C 1
ATOM 1555 O O . THR A 1 198 ? 7.533 -7.994 11.317 1.00 81.50 198 THR A O 1
ATOM 1558 N N . GLY A 1 199 ? 9.626 -8.455 10.668 1.00 74.31 199 GLY A N 1
ATOM 1559 C CA . GLY A 1 199 ? 9.861 -9.495 11.671 1.00 74.31 199 GLY A CA 1
ATOM 1560 C C . GLY A 1 199 ? 9.029 -10.765 11.448 1.00 74.31 199 GLY A C 1
ATOM 1561 O O . GLY A 1 199 ? 8.855 -11.536 12.387 1.00 74.31 199 GLY A O 1
ATOM 1562 N N . GLY A 1 200 ? 8.490 -10.967 10.238 1.00 77.12 200 GLY A N 1
ATOM 1563 C CA . GLY A 1 200 ? 7.597 -12.082 9.902 1.00 77.12 200 GLY A CA 1
ATOM 1564 C C . GLY A 1 200 ? 6.168 -11.936 10.433 1.00 77.12 200 GLY A C 1
ATOM 1565 O O . GLY A 1 200 ? 5.442 -12.921 10.483 1.00 77.12 200 GLY A O 1
ATOM 1566 N N . LEU A 1 201 ? 5.776 -10.730 10.852 1.00 79.88 201 LEU A N 1
ATOM 1567 C CA . LEU A 1 201 ? 4.488 -10.470 11.506 1.00 79.88 201 LEU A CA 1
ATOM 1568 C C . LEU A 1 201 ? 3.407 -9.977 10.537 1.00 79.88 201 LEU A C 1
ATOM 1570 O O . LEU A 1 201 ? 2.242 -9.889 10.914 1.00 79.88 201 LEU A O 1
ATOM 1574 N N . ALA A 1 202 ? 3.788 -9.610 9.311 1.00 87.19 202 ALA A N 1
ATOM 1575 C CA . ALA A 1 202 ? 2.830 -9.196 8.298 1.00 87.19 202 ALA A CA 1
ATOM 1576 C C . ALA A 1 202 ? 2.109 -10.403 7.702 1.00 87.19 202 ALA A C 1
ATOM 1578 O O . ALA A 1 202 ? 2.730 -11.425 7.413 1.00 87.19 202 ALA A O 1
ATOM 1579 N N . GLU A 1 203 ? 0.811 -10.254 7.464 1.00 92.31 203 GLU A N 1
ATOM 1580 C CA . GLU A 1 203 ? -0.005 -11.307 6.876 1.00 92.31 203 GLU A CA 1
ATOM 1581 C C . GLU A 1 203 ? 0.223 -11.390 5.361 1.00 92.31 203 GLU A C 1
ATOM 1583 O O . GLU A 1 203 ? 0.159 -10.390 4.643 1.00 92.31 203 GLU A O 1
ATOM 1588 N N . GLU A 1 204 ? 0.485 -12.594 4.858 1.00 94.12 204 GLU A N 1
ATOM 1589 C CA . GLU A 1 204 ? 0.484 -12.862 3.422 1.00 94.12 204 GLU A CA 1
ATOM 1590 C C . GLU A 1 204 ? -0.947 -13.186 2.984 1.00 94.12 204 GLU A C 1
ATOM 1592 O O . GLU A 1 204 ? -1.508 -14.222 3.345 1.00 94.12 204 GLU A O 1
ATOM 1597 N N . VAL A 1 205 ? -1.548 -12.285 2.210 1.00 95.50 205 VAL A N 1
ATOM 1598 C CA . VAL A 1 205 ? -2.931 -12.404 1.745 1.00 95.50 205 VAL A CA 1
ATOM 1599 C C . VAL A 1 205 ? -2.940 -12.959 0.327 1.00 95.50 205 VAL A C 1
ATOM 1601 O O . VAL A 1 205 ? -2.173 -12.536 -0.542 1.00 95.50 205 VAL A O 1
ATOM 1604 N N . ALA A 1 206 ? -3.826 -13.923 0.075 1.00 95.62 206 ALA A N 1
ATOM 1605 C CA . ALA A 1 206 ? -3.990 -14.483 -1.259 1.00 95.62 206 ALA A CA 1
ATOM 1606 C C . ALA A 1 206 ? -4.474 -13.400 -2.252 1.00 95.62 206 ALA A C 1
ATOM 1608 O O . ALA A 1 206 ? -5.288 -12.553 -1.881 1.00 95.62 206 ALA A O 1
ATOM 1609 N N . PRO A 1 207 ? -4.036 -13.431 -3.524 1.00 94.94 207 PRO A N 1
ATOM 1610 C CA . PRO A 1 207 ? -4.367 -12.418 -4.528 1.00 94.94 207 PRO A CA 1
ATOM 1611 C C . PRO A 1 207 ? -5.789 -12.591 -5.089 1.00 94.94 207 PRO A C 1
ATOM 1613 O O . PRO A 1 207 ? -5.992 -12.783 -6.287 1.00 94.94 207 PRO A O 1
ATOM 1616 N N . ASN A 1 208 ? -6.797 -12.567 -4.224 1.00 96.31 208 ASN A N 1
ATOM 1617 C CA . ASN A 1 208 ? -8.199 -12.603 -4.611 1.00 96.31 208 ASN A CA 1
ATOM 1618 C C . ASN A 1 208 ? -9.036 -11.695 -3.711 1.00 96.31 208 ASN A C 1
ATOM 1620 O O . ASN A 1 208 ? -8.637 -11.324 -2.605 1.00 96.31 208 ASN A O 1
ATOM 1624 N N . LYS A 1 209 ? -10.208 -11.331 -4.226 1.00 95.81 209 LYS A N 1
ATOM 1625 C CA . LYS A 1 209 ? -11.134 -10.411 -3.576 1.00 95.81 209 LYS A CA 1
ATOM 1626 C C . LYS A 1 209 ? -11.554 -10.924 -2.199 1.00 95.81 209 LYS A C 1
ATOM 1628 O O . LYS A 1 209 ? -11.537 -10.171 -1.232 1.00 95.81 209 LYS A O 1
ATOM 1633 N N . GLU A 1 210 ? -11.902 -12.200 -2.099 1.00 97.31 210 GLU A N 1
ATOM 1634 C CA . GLU A 1 210 ? -12.414 -12.809 -0.874 1.00 97.31 210 GLU A CA 1
ATOM 1635 C C . GLU A 1 210 ? -11.397 -12.711 0.269 1.00 97.31 210 GLU A C 1
ATOM 1637 O O . GLU A 1 210 ? -11.756 -12.329 1.382 1.00 97.31 210 GLU A O 1
ATOM 1642 N N . ALA A 1 211 ? -10.125 -12.993 -0.013 1.00 97.31 211 ALA A N 1
ATOM 1643 C CA . ALA A 1 211 ? -9.043 -12.922 0.960 1.00 97.31 211 ALA A CA 1
ATOM 1644 C C . ALA A 1 211 ? -8.735 -11.479 1.387 1.00 97.31 211 ALA A C 1
ATOM 1646 O O . ALA A 1 211 ? -8.562 -11.227 2.578 1.00 97.31 211 ALA A O 1
ATOM 1647 N N . LEU A 1 212 ? -8.727 -10.526 0.446 1.00 97.56 212 LEU A N 1
ATOM 1648 C CA . LEU A 1 212 ? -8.533 -9.102 0.745 1.00 97.56 212 LEU A CA 1
ATOM 1649 C C . LEU A 1 212 ? -9.614 -8.556 1.683 1.00 97.56 212 LEU A C 1
ATOM 1651 O O . LEU A 1 212 ? -9.305 -7.918 2.690 1.00 97.56 212 LEU A O 1
ATOM 1655 N N . HIS A 1 213 ? -10.880 -8.849 1.382 1.00 97.19 213 HIS A N 1
ATOM 1656 C CA . HIS A 1 213 ? -12.009 -8.446 2.221 1.00 97.19 213 HIS A CA 1
ATOM 1657 C C . HIS A 1 213 ? -11.996 -9.157 3.577 1.00 97.19 213 HIS A C 1
ATOM 1659 O O . HIS A 1 213 ? -12.272 -8.528 4.597 1.00 97.19 213 HIS A O 1
ATOM 1665 N N . ALA A 1 214 ? -11.650 -10.447 3.624 1.00 96.44 214 ALA A N 1
ATOM 1666 C CA . ALA A 1 214 ? -11.527 -11.184 4.880 1.00 96.44 214 ALA A CA 1
ATOM 1667 C C . ALA A 1 214 ? -10.445 -10.586 5.793 1.00 96.44 214 ALA A C 1
ATOM 1669 O O . ALA A 1 214 ? -10.708 -10.354 6.974 1.00 96.44 214 ALA A O 1
ATOM 1670 N N . TRP A 1 215 ? -9.266 -10.281 5.241 1.00 96.12 215 TRP A N 1
ATOM 1671 C CA . TRP A 1 215 ? -8.194 -9.613 5.974 1.00 96.12 215 TRP A CA 1
ATOM 1672 C C . TRP A 1 215 ? -8.627 -8.228 6.465 1.00 96.12 215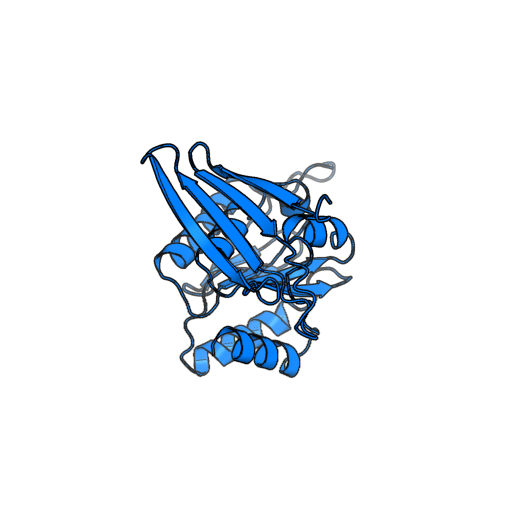 TRP A C 1
ATOM 1674 O O . TRP A 1 215 ? -8.491 -7.929 7.650 1.00 96.12 215 TRP A O 1
ATOM 1684 N N . PHE A 1 216 ? -9.211 -7.400 5.595 1.00 96.50 216 PHE A N 1
ATOM 1685 C CA . PHE A 1 216 ? -9.630 -6.054 5.983 1.00 96.50 216 PHE A CA 1
ATOM 1686 C C . PHE A 1 216 ? -10.690 -6.067 7.094 1.00 96.50 216 PHE A C 1
ATOM 1688 O O . PHE A 1 216 ? -10.579 -5.329 8.071 1.00 96.50 216 PHE A O 1
ATOM 1695 N N . ASN A 1 217 ? -11.678 -6.961 7.006 1.00 94.69 217 ASN A N 1
ATOM 1696 C CA . ASN A 1 217 ? -12.689 -7.124 8.052 1.00 94.69 217 ASN A CA 1
ATOM 1697 C C . ASN A 1 217 ? -12.090 -7.602 9.382 1.00 94.69 217 ASN A C 1
ATOM 1699 O O . ASN A 1 217 ? -12.562 -7.187 10.438 1.00 94.69 217 ASN A O 1
ATOM 1703 N N . LYS A 1 218 ? -11.045 -8.441 9.339 1.00 92.38 218 LYS A N 1
ATOM 1704 C CA . LYS A 1 218 ? -10.304 -8.886 10.527 1.00 92.38 218 LYS A CA 1
ATOM 1705 C C . LYS A 1 218 ? -9.581 -7.723 11.217 1.00 92.38 218 LYS A C 1
ATOM 1707 O O . LYS A 1 218 ? -9.572 -7.698 12.440 1.00 92.38 218 LYS A O 1
ATOM 1712 N N . VAL A 1 219 ? -8.960 -6.805 10.468 1.00 90.50 219 VAL A N 1
ATOM 1713 C CA . VAL A 1 219 ? -8.147 -5.707 11.044 1.00 90.50 219 VAL A CA 1
ATOM 1714 C C . VAL A 1 219 ? -8.950 -4.446 11.378 1.00 90.50 219 VAL A C 1
ATOM 1716 O O . VAL A 1 219 ? -8.483 -3.613 12.148 1.00 90.50 219 VAL A O 1
ATOM 1719 N N . ARG A 1 220 ? -10.146 -4.286 10.799 1.00 83.56 220 ARG A N 1
ATOM 1720 C CA . ARG A 1 220 ? -11.057 -3.169 11.095 1.00 83.56 220 ARG A CA 1
ATOM 1721 C C . ARG A 1 220 ? -11.894 -3.392 12.366 1.00 83.56 220 ARG A C 1
ATOM 1723 O O . ARG A 1 220 ? -12.337 -2.410 12.962 1.00 83.56 220 ARG A O 1
ATOM 1730 N N . GLY A 1 221 ? -12.188 -4.650 12.708 1.00 61.97 221 GLY A N 1
ATOM 1731 C CA . GLY A 1 221 ? -13.036 -5.046 13.846 1.00 61.97 221 GLY A CA 1
ATOM 1732 C C . GLY A 1 221 ? -12.281 -5.156 15.162 1.00 61.97 221 GLY A C 1
ATOM 1733 O O . GLY A 1 221 ? -12.927 -4.901 16.204 1.00 61.97 221 GLY A O 1
#

pLDDT: mean 77.41, std 19.49, range [27.59, 98.44]

Foldseek 3Di:
DDDPWDWDWDWDDLDPFKIKIKTWTQPPPVPDPDSFIKIKIWIAGRVVRDIDIDIDTLQDQLAAAAEDADFCPLLVVVVVLLVVCVVVVFFEWAKGWPDRDPQTWIATSVPRDIFRQFDDPDDDDPDDRGDPVSLVVRLVRLVVCLVVQTLEYEYEECDDQVLVVHRCLSSVVSCSVSSRRYYHYDYPVCVVSVCVSSVVNHHHFYSDSVRVVVSSVVSSD

Organism: NCBI:txid2213226

InterPro domains:
  IPR018912 Protein of unknown function DUF2478 [PF10649] (63-215)

Radius of gyration: 18.42 Å; chains: 1; bounding box: 42×40×60 Å

Secondary structure (DSSP, 8-state):
------EEEEEEE-SSSEEEEEEEEE---TTSS---EEEEEEEEETTTTEEEEEEEETT--SEEEEEESSTTTTHHHHHHHHHHHHHTT--EEEEEEEE-SSSPEEEETTT--EEE-B----TT--S--B-HHHHHHHHHHHHHHHHH--SEEEEEEE-HHHHTT-TTHHHHHHHHHTT--EEEEEEGGGHHHHHHHHTT-SEE--SSHHHHHHHHHHHH-

Sequence (221 aa):
MFNNTSVLLLSFRYSKNLVIILFIHQLNNRDQDNNDVNIMIIAINFVNTKVRYRFMKADNINLATIIHTGEGEYDGLLRDFVEELKADGVNVQGLLTKHYKNPMIIYDISSNQEIVISQALGKNSTSCCLDLGKLAGAAFVLRKALEEKPDLVIINRFGTAEAEGGGFIEELQALIGEDIPVLTLTADKYLGAWQTFTGGLAEEVAPNKEALHAWFNKVRG